Protein AF-A0A971JUP6-F1 (afdb_monomer)

Nearest PDB structures (foldseek):
  5yao-assembly2_B  TM=5.860E-01  e=1.483E-02  Rhodococcus erythropolis
  9c89-assembly1_A  TM=7.047E-01  e=1.052E+00  Ehrlichia chaffeensis str. Arkansas
  7yx7-assembly1_A  TM=7.096E-01  e=1.887E+00  Serratia proteamaculans
  9azz-assembly3_C  TM=6.032E-01  e=9.363E-01  Ehrlichia ruminantium str. Gardel
  9azz-assembly2_B  TM=6.019E-01  e=1.052E+00  Ehrlichia ruminantium str. Gardel

pLDDT: mean 79.32, std 16.69, range [44.28, 98.5]

Radius of gyration: 26.04 Å; Cα contacts (8 Å, |Δi|>4): 193; chains: 1; bounding box: 44×37×82 Å

Structure (mmCIF, N/CA/C/O backbone):
data_AF-A0A971JUP6-F1
#
_entry.id   AF-A0A971JUP6-F1
#
loop_
_atom_site.group_PDB
_atom_site.id
_atom_site.type_symbol
_atom_site.label_atom_id
_atom_site.label_alt_id
_atom_site.label_comp_id
_atom_site.label_asym_id
_atom_site.label_entity_id
_atom_site.label_seq_id
_atom_site.pdbx_PDB_ins_code
_atom_site.Cartn_x
_atom_site.Cartn_y
_atom_site.Cartn_z
_atom_site.occupancy
_atom_site.B_iso_or_equiv
_atom_site.auth_seq_id
_atom_site.auth_comp_id
_atom_site.auth_asym_id
_atom_site.auth_atom_id
_atom_site.pdbx_PDB_model_num
ATOM 1 N N . MET A 1 1 ? 19.428 14.260 22.624 1.00 45.03 1 MET A N 1
ATOM 2 C CA . MET A 1 1 ? 19.286 14.160 24.099 1.00 45.03 1 MET A CA 1
ATOM 3 C C . MET A 1 1 ? 18.508 12.913 24.538 1.00 45.03 1 MET A C 1
ATOM 5 O O . MET A 1 1 ? 18.952 12.268 25.476 1.00 45.03 1 MET A O 1
ATOM 9 N N . ALA A 1 2 ? 17.416 12.521 23.861 1.00 52.34 2 ALA A N 1
ATOM 10 C CA . ALA A 1 2 ? 16.602 11.353 24.243 1.00 52.34 2 ALA A CA 1
ATOM 11 C C . ALA A 1 2 ? 17.338 9.995 24.163 1.00 52.34 2 ALA A C 1
ATOM 13 O O . ALA A 1 2 ? 17.258 9.197 25.091 1.00 52.34 2 ALA A O 1
ATOM 14 N N . ILE A 1 3 ? 18.132 9.765 23.110 1.00 52.38 3 ILE A N 1
ATOM 15 C CA . ILE A 1 3 ? 18.850 8.491 22.897 1.00 52.38 3 ILE A CA 1
ATOM 16 C C . ILE A 1 3 ? 19.913 8.251 23.981 1.00 52.38 3 ILE A C 1
ATOM 18 O O . ILE A 1 3 ? 20.012 7.159 24.529 1.00 52.38 3 ILE A O 1
ATOM 22 N N . ALA A 1 4 ? 20.671 9.286 24.352 1.00 55.44 4 ALA A N 1
ATOM 23 C CA . ALA A 1 4 ? 21.695 9.179 25.392 1.00 55.44 4 ALA A CA 1
ATOM 24 C C . ALA A 1 4 ? 21.091 8.852 26.770 1.00 55.44 4 ALA A C 1
ATOM 26 O O . ALA A 1 4 ? 21.656 8.053 27.513 1.00 55.44 4 ALA A O 1
ATOM 27 N N . ALA A 1 5 ? 19.925 9.423 27.093 1.00 55.72 5 ALA A N 1
ATOM 28 C CA . ALA A 1 5 ? 19.203 9.118 28.326 1.00 55.72 5 ALA A CA 1
ATOM 29 C C . ALA A 1 5 ? 18.658 7.680 28.334 1.00 55.72 5 ALA A C 1
ATOM 31 O O . ALA A 1 5 ? 18.734 7.007 29.362 1.00 55.72 5 ALA A O 1
ATOM 32 N N . LEU A 1 6 ? 18.176 7.189 27.187 1.00 56.88 6 LEU A N 1
ATOM 33 C CA . LEU A 1 6 ? 17.688 5.819 27.030 1.00 56.88 6 LEU A CA 1
ATOM 34 C C . LEU A 1 6 ? 18.817 4.795 27.219 1.00 56.88 6 LEU A C 1
ATOM 36 O O . LEU A 1 6 ? 18.684 3.861 28.005 1.00 56.88 6 LEU A O 1
ATOM 40 N N . VAL A 1 7 ? 19.964 5.013 26.567 1.00 63.66 7 VAL A N 1
ATOM 41 C CA . VAL A 1 7 ? 21.150 4.150 26.698 1.00 63.66 7 VAL A CA 1
ATOM 42 C C . VAL A 1 7 ? 21.655 4.137 28.140 1.00 63.66 7 VAL A C 1
ATOM 44 O O . VAL A 1 7 ? 21.952 3.075 28.688 1.00 63.66 7 VAL A O 1
ATOM 47 N N . LEU A 1 8 ? 21.698 5.300 28.795 1.00 64.88 8 LEU A N 1
ATOM 48 C CA . LEU A 1 8 ? 22.099 5.394 30.195 1.00 64.88 8 LEU A CA 1
ATOM 49 C C . LEU A 1 8 ? 21.122 4.641 31.116 1.00 64.88 8 LEU A C 1
ATOM 51 O O . LEU A 1 8 ? 21.564 3.933 32.018 1.00 64.88 8 LEU A O 1
ATOM 55 N N . ALA A 1 9 ? 19.811 4.733 30.873 1.00 60.34 9 ALA A N 1
ATOM 56 C CA . ALA A 1 9 ? 18.798 4.008 31.642 1.00 60.34 9 ALA A CA 1
ATOM 57 C C . ALA A 1 9 ? 18.918 2.482 31.476 1.00 60.34 9 ALA A C 1
ATOM 59 O O . ALA A 1 9 ? 18.860 1.751 32.467 1.00 60.34 9 ALA A O 1
ATOM 60 N N . VAL A 1 10 ? 19.169 2.006 30.251 1.00 62.25 10 VAL A N 1
ATOM 61 C CA . VAL A 1 10 ? 19.374 0.580 29.946 1.00 62.25 10 VAL A CA 1
ATOM 62 C C . VAL A 1 10 ? 20.650 0.040 30.596 1.00 62.25 10 VAL A C 1
ATOM 64 O O . VAL A 1 10 ? 20.645 -1.083 31.092 1.00 62.25 10 VAL A O 1
ATOM 67 N N . LEU A 1 11 ? 21.728 0.829 30.661 1.00 66.81 11 LEU A N 1
ATOM 68 C CA . LEU A 1 11 ? 22.987 0.418 31.298 1.00 66.81 11 LEU A CA 1
ATOM 69 C C . LEU A 1 11 ? 22.932 0.466 32.832 1.00 66.81 11 LEU A C 1
ATOM 71 O O . LEU A 1 11 ? 23.534 -0.374 33.504 1.00 66.81 11 LEU A O 1
ATOM 75 N N . LEU A 1 12 ? 22.207 1.428 33.409 1.00 65.69 12 LEU A N 1
ATOM 76 C CA . LEU A 1 12 ? 22.106 1.591 34.862 1.00 65.69 12 LEU A CA 1
ATOM 77 C C . LEU A 1 12 ? 21.140 0.590 35.513 1.00 65.69 12 LEU A C 1
ATOM 79 O O . LEU A 1 12 ? 21.356 0.215 36.667 1.00 65.69 12 LEU A O 1
ATOM 83 N N . ALA A 1 13 ? 20.116 0.118 34.797 1.00 63.56 13 ALA A N 1
ATOM 84 C CA . ALA A 1 13 ? 19.152 -0.864 35.301 1.00 63.56 13 ALA A CA 1
ATOM 85 C C . ALA A 1 13 ? 19.782 -2.206 35.760 1.00 63.56 13 ALA A C 1
ATOM 87 O O . ALA A 1 13 ? 19.552 -2.597 36.912 1.00 63.56 13 ALA A O 1
ATOM 88 N N . PRO A 1 14 ? 20.615 -2.905 34.959 1.00 66.38 14 PRO A N 1
ATOM 89 C CA . PRO A 1 14 ? 21.281 -4.134 35.396 1.00 66.38 14 PRO A CA 1
ATOM 90 C C . PRO A 1 14 ? 22.314 -3.862 36.495 1.00 66.38 14 PRO A C 1
ATOM 92 O O . PRO A 1 14 ? 22.480 -4.677 37.403 1.00 66.38 14 PRO A O 1
ATOM 95 N N . LEU A 1 15 ? 22.963 -2.693 36.477 1.00 68.19 15 LEU A N 1
ATOM 96 C CA . LEU A 1 15 ? 23.919 -2.292 37.510 1.00 68.19 15 LEU A CA 1
ATOM 97 C C . LEU A 1 15 ? 23.227 -2.094 38.870 1.00 68.19 15 LEU A C 1
ATOM 99 O O . LEU A 1 15 ? 23.701 -2.595 39.891 1.00 68.19 15 LEU A O 1
ATOM 103 N N . GLY A 1 16 ? 22.067 -1.429 38.881 1.00 67.06 16 GLY A N 1
ATOM 104 C CA . GLY A 1 16 ? 21.220 -1.271 40.065 1.00 67.06 16 GLY A CA 1
ATOM 105 C C . GLY A 1 16 ? 20.708 -2.610 40.599 1.00 67.06 16 GLY A C 1
ATOM 106 O O . GLY A 1 16 ? 20.762 -2.857 41.806 1.00 67.06 16 GLY A O 1
ATOM 107 N N . PHE A 1 17 ? 20.310 -3.518 39.704 1.00 67.25 17 PHE A N 1
ATOM 108 C CA . PHE A 1 17 ? 19.898 -4.872 40.070 1.00 67.25 17 PHE A CA 1
ATOM 109 C C . PHE A 1 17 ? 21.041 -5.663 40.731 1.00 67.25 17 PHE A C 1
ATOM 111 O O . PHE A 1 17 ? 20.860 -6.208 41.823 1.00 67.25 17 PHE A O 1
ATOM 118 N N . LEU A 1 18 ? 22.245 -5.654 40.151 1.00 69.00 18 LEU A N 1
ATOM 119 C CA . LEU A 1 18 ? 23.423 -6.320 40.721 1.00 69.00 18 LEU A CA 1
ATOM 120 C C . LEU A 1 18 ? 23.812 -5.746 42.092 1.00 69.00 18 LEU A C 1
ATOM 122 O O . LEU A 1 18 ? 24.063 -6.505 43.032 1.00 69.00 18 LEU A O 1
ATOM 126 N N . LEU A 1 19 ? 23.806 -4.419 42.246 1.00 70.00 19 LEU A N 1
ATOM 127 C CA . LEU A 1 19 ? 24.075 -3.766 43.531 1.00 70.00 19 LEU A CA 1
ATOM 128 C C . LEU A 1 19 ? 23.025 -4.137 44.593 1.00 70.00 19 LEU A C 1
ATOM 130 O O . LEU A 1 19 ? 23.383 -4.371 45.753 1.00 70.00 19 LEU A O 1
ATOM 134 N N . SER A 1 20 ? 21.751 -4.270 44.206 1.00 65.06 20 SER A N 1
ATOM 135 C CA . SER A 1 20 ? 20.679 -4.710 45.107 1.00 65.06 20 SER A CA 1
ATOM 136 C C . SER A 1 20 ? 20.895 -6.149 45.603 1.00 65.06 20 SER A C 1
ATOM 138 O O . SER A 1 20 ? 20.813 -6.397 46.810 1.00 65.06 20 SER A O 1
ATOM 140 N N . LEU A 1 21 ? 21.302 -7.076 44.727 1.00 67.31 21 LEU A N 1
ATOM 141 C CA . LEU A 1 21 ? 21.612 -8.465 45.087 1.00 67.31 21 LEU A CA 1
ATOM 142 C C . LEU A 1 21 ? 22.827 -8.566 46.016 1.00 67.31 21 LEU A C 1
ATOM 144 O O . LEU A 1 21 ? 22.788 -9.284 47.020 1.00 67.31 21 LEU A O 1
ATOM 148 N N . VAL A 1 22 ? 23.888 -7.805 45.731 1.00 69.31 22 VAL A N 1
ATOM 149 C CA . VAL A 1 22 ? 25.082 -7.734 46.590 1.00 69.31 22 VAL A CA 1
ATOM 150 C C . VAL A 1 22 ? 24.723 -7.183 47.973 1.00 69.31 22 VAL A C 1
ATOM 152 O O . VAL A 1 22 ? 25.195 -7.703 48.990 1.00 69.31 22 VAL A O 1
ATOM 155 N N . SER A 1 23 ? 23.853 -6.170 48.037 1.00 62.06 23 SER A N 1
ATOM 156 C CA . SER A 1 23 ? 23.380 -5.603 49.303 1.00 62.06 23 SER A CA 1
ATOM 157 C C . SER A 1 23 ? 22.576 -6.620 50.127 1.00 62.06 23 SER A C 1
ATOM 159 O O . SER A 1 23 ? 22.860 -6.805 51.313 1.00 62.06 23 SER A O 1
ATOM 161 N N . LEU A 1 24 ? 21.662 -7.368 49.496 1.00 62.03 24 LEU A N 1
ATOM 162 C CA . LEU A 1 24 ? 20.877 -8.433 50.128 1.00 62.03 24 LEU A CA 1
ATOM 163 C C . LEU A 1 24 ? 21.773 -9.574 50.630 1.00 62.03 24 LEU A C 1
ATOM 165 O O . LEU A 1 24 ? 21.598 -10.043 51.756 1.00 62.03 24 LEU A O 1
ATOM 169 N N . GLY A 1 25 ? 22.778 -9.975 49.846 1.00 61.88 25 GLY A N 1
ATOM 170 C CA . GLY A 1 25 ? 23.760 -10.990 50.234 1.00 61.88 25 GLY A CA 1
ATOM 171 C C . GLY A 1 25 ? 24.609 -10.583 51.445 1.00 61.88 25 GLY A C 1
ATOM 172 O O . GLY A 1 25 ? 24.827 -11.394 52.349 1.00 61.88 25 GLY A O 1
ATOM 173 N N . ARG A 1 26 ? 25.040 -9.313 51.522 1.00 60.94 26 ARG A N 1
ATOM 174 C CA . ARG A 1 26 ? 25.768 -8.770 52.689 1.00 60.94 26 ARG A CA 1
ATOM 175 C C . ARG A 1 26 ? 24.888 -8.663 53.932 1.00 60.94 26 ARG A C 1
ATOM 177 O O . ARG A 1 26 ? 25.339 -9.045 55.009 1.00 60.94 26 ARG A O 1
ATOM 184 N N . ILE A 1 27 ? 23.649 -8.189 53.788 1.00 56.12 27 ILE A N 1
ATOM 185 C CA . ILE A 1 27 ? 22.688 -8.049 54.897 1.00 56.12 27 ILE A CA 1
ATOM 186 C C . ILE A 1 27 ? 22.337 -9.419 55.488 1.00 56.12 27 ILE A C 1
ATOM 188 O O . ILE A 1 27 ? 22.232 -9.564 56.703 1.00 56.12 27 ILE A O 1
ATOM 192 N N . ARG A 1 28 ? 22.216 -10.456 54.651 1.00 55.91 28 ARG A N 1
ATOM 193 C CA . ARG A 1 28 ? 21.960 -11.829 55.115 1.00 55.91 28 ARG A CA 1
ATOM 194 C C . ARG A 1 28 ? 23.141 -12.410 55.907 1.00 55.91 28 ARG A C 1
ATOM 196 O O . ARG A 1 28 ? 22.930 -13.249 56.779 1.00 55.91 28 ARG A O 1
ATOM 203 N N . ARG A 1 29 ? 24.368 -11.942 55.633 1.00 56.94 29 ARG A N 1
ATOM 204 C CA . ARG A 1 29 ? 25.603 -12.315 56.348 1.00 56.94 29 ARG A CA 1
ATOM 205 C C . ARG A 1 29 ? 25.782 -11.558 57.668 1.00 56.94 29 ARG A C 1
ATOM 207 O O . ARG A 1 29 ? 26.309 -12.133 58.615 1.00 56.94 29 ARG A O 1
ATOM 214 N N . SER A 1 30 ? 25.331 -10.304 57.766 1.00 53.41 30 SER A N 1
ATOM 215 C CA . SER A 1 30 ? 25.367 -9.532 59.012 1.00 53.41 30 SER A CA 1
ATOM 216 C C . SER A 1 30 ? 24.066 -9.704 59.809 1.00 53.41 30 SER A C 1
ATOM 218 O O . SER A 1 30 ? 23.111 -8.935 59.714 1.00 53.41 30 SER A O 1
ATOM 220 N N . ARG A 1 31 ? 24.019 -10.728 60.669 1.00 51.62 31 ARG A N 1
ATOM 221 C CA . ARG A 1 31 ? 23.007 -10.819 61.737 1.00 51.62 31 ARG A CA 1
ATOM 222 C C . ARG A 1 31 ? 23.181 -9.638 62.705 1.00 51.62 31 ARG A C 1
ATOM 224 O O . ARG A 1 31 ? 23.863 -9.771 63.712 1.00 51.62 31 ARG A O 1
ATOM 231 N N . GLY A 1 32 ? 22.582 -8.480 62.413 1.00 52.84 32 GLY A N 1
ATOM 232 C CA . GLY A 1 32 ? 22.567 -7.381 63.383 1.00 52.84 32 GLY A CA 1
ATOM 233 C C . GLY A 1 32 ? 22.361 -5.958 62.868 1.00 52.84 32 GLY A C 1
ATOM 234 O O . GLY A 1 32 ? 23.146 -5.096 63.232 1.00 52.84 32 GLY A O 1
ATOM 235 N N . ARG A 1 33 ? 21.317 -5.662 62.079 1.00 49.31 33 ARG A N 1
ATOM 236 C CA . ARG A 1 33 ? 20.569 -4.379 62.169 1.00 49.31 33 ARG A CA 1
ATOM 237 C C . ARG A 1 33 ? 19.401 -4.356 61.179 1.00 49.31 33 ARG A C 1
ATOM 239 O O . ARG A 1 33 ? 19.588 -4.207 59.979 1.00 49.31 33 ARG A O 1
ATOM 246 N N . ARG A 1 34 ? 18.173 -4.422 61.700 1.00 52.19 34 ARG A N 1
ATOM 247 C CA . ARG A 1 34 ? 16.891 -4.394 60.959 1.00 52.19 34 ARG A CA 1
ATOM 248 C C . ARG A 1 34 ? 16.568 -3.067 60.231 1.00 52.19 34 ARG A C 1
ATOM 250 O O . ARG A 1 34 ? 15.424 -2.860 59.855 1.00 52.19 34 ARG A O 1
ATOM 257 N N . LYS A 1 35 ? 17.520 -2.143 60.043 1.00 49.31 35 LYS A N 1
ATOM 258 C CA . LYS A 1 35 ? 17.219 -0.766 59.591 1.00 49.31 35 LYS A CA 1
ATOM 259 C C . LYS A 1 35 ? 17.406 -0.501 58.084 1.00 49.31 35 LYS A C 1
ATOM 261 O O . LYS A 1 35 ? 17.111 0.602 57.654 1.00 49.31 35 LYS A O 1
ATOM 266 N N . GLY A 1 36 ? 17.869 -1.478 57.289 1.00 52.03 36 GLY A N 1
ATOM 267 C CA . GLY A 1 36 ? 18.212 -1.281 55.863 1.00 52.03 36 GLY A CA 1
ATOM 268 C C . GLY A 1 36 ? 17.480 -2.170 54.848 1.00 52.03 36 GLY A C 1
ATOM 269 O O . GLY A 1 36 ? 17.650 -1.988 53.648 1.00 52.03 36 GLY A O 1
ATOM 270 N N . THR A 1 37 ? 16.660 -3.123 55.294 1.00 56.16 37 THR A N 1
ATOM 271 C CA . THR A 1 37 ? 15.973 -4.077 54.404 1.00 56.16 37 THR A CA 1
ATOM 272 C C . THR A 1 37 ? 14.849 -3.446 53.585 1.00 56.16 37 THR A C 1
ATOM 274 O O . THR A 1 37 ? 14.634 -3.871 52.458 1.00 56.16 37 THR A O 1
ATOM 277 N N . GLY A 1 38 ? 14.164 -2.421 54.106 1.00 56.34 38 GLY A N 1
ATOM 278 C CA . GLY A 1 38 ? 13.051 -1.769 53.402 1.00 56.34 38 GLY A CA 1
ATOM 279 C C . GLY A 1 38 ? 13.478 -1.064 52.112 1.00 56.34 38 GLY A C 1
ATOM 280 O O . GLY A 1 38 ? 12.837 -1.244 51.085 1.00 56.34 38 GLY A O 1
ATOM 281 N N . LEU A 1 39 ? 14.604 -0.341 52.147 1.00 58.75 39 LEU A N 1
ATOM 282 C CA . LEU A 1 39 ? 15.145 0.384 50.987 1.00 58.75 39 LEU A CA 1
ATOM 283 C C . LEU A 1 39 ? 15.701 -0.548 49.901 1.00 58.75 39 LEU A C 1
ATOM 285 O O . LEU A 1 39 ? 15.586 -0.256 48.715 1.00 58.75 39 LEU A O 1
ATOM 289 N N . ALA A 1 40 ? 16.293 -1.680 50.290 1.00 59.81 40 ALA A N 1
ATOM 290 C CA . ALA A 1 40 ? 16.785 -2.666 49.329 1.00 59.81 40 ALA A CA 1
ATOM 291 C C .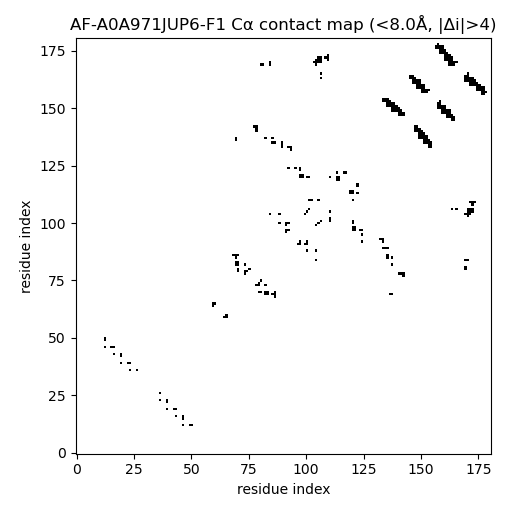 ALA A 1 40 ? 15.631 -3.390 48.615 1.00 59.81 40 ALA A C 1
ATOM 293 O O . ALA A 1 40 ? 15.728 -3.694 47.428 1.00 59.81 40 ALA A O 1
ATOM 294 N N . LEU A 1 41 ? 14.528 -3.641 49.330 1.00 62.72 41 LEU A N 1
ATOM 295 C CA . LEU A 1 41 ? 13.350 -4.304 48.776 1.00 62.72 41 LEU A CA 1
ATOM 296 C C . LEU A 1 41 ? 12.589 -3.386 47.811 1.00 62.72 41 LEU A C 1
ATOM 298 O O . LEU A 1 41 ? 12.191 -3.833 46.741 1.00 62.72 41 LEU A O 1
ATOM 302 N N . THR A 1 42 ? 12.448 -2.096 48.137 1.00 62.62 42 THR A N 1
ATOM 303 C CA . THR A 1 42 ? 11.837 -1.117 47.224 1.00 62.62 42 THR A CA 1
ATOM 304 C C . THR A 1 42 ? 12.678 -0.895 45.971 1.00 62.62 42 THR A C 1
ATOM 306 O O . THR A 1 42 ? 12.121 -0.871 44.878 1.00 62.62 42 THR A O 1
ATOM 309 N N . ALA A 1 43 ? 14.007 -0.806 46.095 1.00 63.72 43 ALA A N 1
ATOM 310 C CA . ALA A 1 43 ? 14.897 -0.697 44.938 1.00 63.72 43 ALA A CA 1
ATOM 311 C C . ALA A 1 43 ? 14.767 -1.907 43.997 1.00 63.72 43 ALA A C 1
ATOM 313 O O . ALA A 1 43 ? 14.672 -1.735 42.786 1.00 63.72 43 ALA A O 1
ATOM 314 N N . LEU A 1 44 ? 14.687 -3.120 44.553 1.00 66.88 44 LEU A N 1
ATOM 315 C CA . LEU A 1 44 ? 14.518 -4.344 43.770 1.00 66.88 44 LEU A CA 1
ATOM 316 C C . LEU A 1 44 ? 13.166 -4.386 43.041 1.00 66.88 44 LEU A C 1
ATOM 318 O O . LEU A 1 44 ? 13.120 -4.726 41.861 1.00 66.88 44 LEU A O 1
ATOM 322 N N . VAL A 1 45 ? 12.079 -3.994 43.710 1.00 71.50 45 VAL A N 1
ATOM 323 C CA . VAL A 1 45 ? 10.745 -3.927 43.091 1.00 71.50 45 VAL A CA 1
ATOM 324 C C . VAL A 1 45 ? 10.718 -2.905 41.952 1.00 71.50 45 VAL A C 1
ATOM 326 O O . VAL A 1 45 ? 10.245 -3.226 40.866 1.00 71.50 45 VAL A O 1
ATOM 329 N N . ILE A 1 46 ? 11.282 -1.710 42.156 1.00 72.38 46 ILE A N 1
ATOM 330 C CA . ILE A 1 46 ? 11.356 -0.676 41.113 1.00 72.38 46 ILE A CA 1
ATOM 331 C C . ILE A 1 46 ? 12.174 -1.175 39.915 1.00 72.38 46 ILE A C 1
ATOM 333 O O . ILE A 1 46 ? 11.736 -1.028 38.777 1.00 72.38 46 ILE A O 1
ATOM 337 N N . SER A 1 47 ? 13.324 -1.819 40.147 1.00 66.31 47 SER A N 1
ATOM 338 C CA . SER A 1 47 ? 14.144 -2.375 39.064 1.00 66.31 47 SER A CA 1
ATOM 339 C C . SER A 1 47 ? 13.412 -3.443 38.252 1.00 66.31 47 SER A C 1
ATOM 341 O O . SER A 1 47 ? 13.544 -3.452 37.032 1.00 66.31 47 SER A O 1
ATOM 343 N N . ILE A 1 48 ? 12.625 -4.313 38.894 1.00 73.62 48 ILE A N 1
ATOM 344 C CA . ILE A 1 48 ? 11.822 -5.327 38.194 1.00 73.62 48 ILE A CA 1
ATOM 345 C C . ILE A 1 48 ? 10.728 -4.662 37.356 1.00 73.62 48 ILE A C 1
ATOM 347 O O . ILE A 1 48 ? 10.585 -4.995 36.184 1.00 73.62 48 ILE A O 1
ATOM 351 N N . VAL A 1 49 ? 9.994 -3.699 37.920 1.00 72.88 49 VAL A N 1
ATOM 352 C CA . VAL A 1 49 ? 8.924 -2.985 37.201 1.00 72.88 49 VAL A CA 1
ATOM 353 C C . VAL A 1 49 ? 9.475 -2.260 35.973 1.00 72.88 49 VAL A C 1
ATOM 355 O O . VAL A 1 49 ? 8.885 -2.349 34.900 1.00 72.88 49 VAL A O 1
ATOM 358 N N . VAL A 1 50 ? 10.630 -1.600 36.095 1.00 74.31 50 VAL A N 1
ATOM 359 C CA . VAL A 1 50 ? 11.283 -0.924 34.964 1.00 74.31 50 VAL A CA 1
ATOM 360 C C . VAL A 1 50 ? 11.760 -1.928 33.912 1.00 74.31 50 VAL A C 1
ATOM 362 O O . VAL A 1 50 ? 11.542 -1.697 32.727 1.00 74.31 50 VAL A O 1
ATOM 365 N N . MET A 1 51 ? 12.358 -3.057 34.311 1.00 71.50 51 MET A N 1
ATOM 366 C CA . MET A 1 51 ? 12.787 -4.096 33.363 1.00 71.50 51 MET A CA 1
ATOM 367 C C . MET A 1 51 ? 11.610 -4.702 32.597 1.00 71.50 51 MET A C 1
ATOM 369 O O . MET A 1 51 ? 11.696 -4.863 31.384 1.00 71.50 51 MET A O 1
ATOM 373 N N . VAL A 1 52 ? 10.511 -5.013 33.289 1.00 74.44 52 VAL A N 1
ATOM 374 C CA . VAL A 1 52 ? 9.302 -5.556 32.658 1.00 74.44 52 VAL A CA 1
ATOM 375 C C . VAL A 1 52 ? 8.665 -4.511 31.748 1.00 74.44 52 VAL A C 1
ATOM 377 O O . VAL A 1 52 ? 8.349 -4.824 30.608 1.00 74.44 52 VAL A O 1
ATOM 380 N N . GLY A 1 53 ? 8.537 -3.262 32.202 1.00 72.56 53 GLY A N 1
ATOM 381 C CA . GLY A 1 53 ? 7.974 -2.178 31.395 1.00 72.56 53 GLY A CA 1
ATOM 382 C C . GLY A 1 53 ? 8.767 -1.924 30.112 1.00 72.56 53 GLY A C 1
ATOM 383 O O . GLY A 1 53 ? 8.173 -1.848 29.038 1.00 72.56 53 GLY A O 1
ATOM 384 N N . LEU A 1 54 ? 10.101 -1.863 30.206 1.00 73.88 54 LEU A N 1
ATOM 385 C CA . LEU A 1 54 ? 10.990 -1.714 29.049 1.00 73.88 54 LEU A CA 1
ATOM 386 C C . LEU A 1 54 ? 10.980 -2.949 28.143 1.00 73.88 54 LEU A C 1
ATOM 388 O O . LEU A 1 54 ? 11.013 -2.809 26.927 1.00 73.88 54 LEU A O 1
ATOM 392 N N . GLY A 1 55 ? 10.900 -4.151 28.717 1.00 69.25 55 GLY A N 1
ATOM 393 C CA . GLY A 1 55 ? 10.784 -5.392 27.955 1.00 69.25 55 GLY A CA 1
ATOM 394 C C . GLY A 1 55 ? 9.487 -5.456 27.150 1.00 69.25 55 GLY A C 1
ATOM 395 O O . GLY A 1 55 ? 9.523 -5.780 25.971 1.00 69.25 55 GLY A O 1
ATOM 396 N N . VAL A 1 56 ? 8.357 -5.080 27.756 1.00 70.81 56 VAL A N 1
ATOM 397 C CA . VAL A 1 56 ? 7.046 -5.036 27.089 1.00 70.81 56 VAL A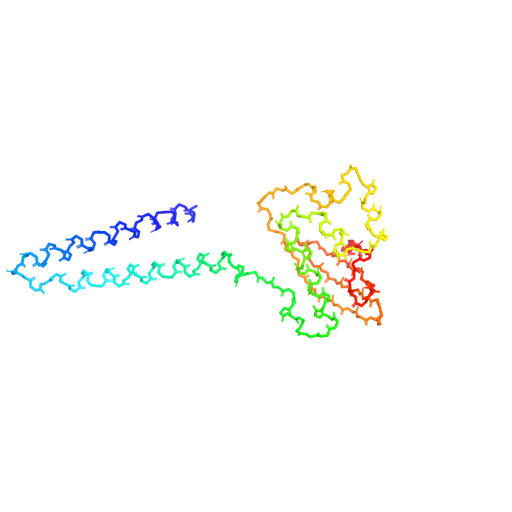 CA 1
ATOM 398 C C . VAL A 1 56 ? 7.007 -3.960 26.009 1.00 70.81 56 VAL A C 1
ATOM 400 O O . VAL A 1 56 ? 6.489 -4.217 24.932 1.00 70.81 56 VAL A O 1
ATOM 403 N N . THR A 1 57 ? 7.580 -2.778 26.251 1.00 65.75 57 THR A N 1
ATOM 404 C CA . THR A 1 57 ? 7.640 -1.729 25.216 1.00 65.75 57 THR A CA 1
ATOM 405 C C . THR A 1 57 ? 8.571 -2.105 24.072 1.00 65.75 57 THR A C 1
ATOM 407 O O . THR A 1 57 ? 8.181 -1.953 22.922 1.00 65.75 57 THR A O 1
ATOM 410 N N . ALA A 1 58 ? 9.762 -2.644 24.347 1.00 67.12 58 ALA A N 1
ATOM 411 C CA . ALA A 1 58 ? 10.665 -3.124 23.301 1.00 67.12 58 ALA A CA 1
ATOM 412 C C . ALA A 1 58 ? 10.043 -4.276 22.494 1.00 67.12 58 ALA A C 1
ATOM 414 O O . ALA A 1 58 ? 10.156 -4.293 21.272 1.00 67.12 58 ALA A O 1
ATOM 415 N N . PHE A 1 59 ? 9.344 -5.197 23.166 1.00 66.25 59 PHE A N 1
ATOM 416 C CA . PHE A 1 59 ? 8.612 -6.279 22.513 1.00 66.25 59 PHE A CA 1
ATOM 417 C C . PHE A 1 59 ? 7.453 -5.744 21.663 1.00 66.25 59 PHE A C 1
ATOM 419 O O . PHE A 1 59 ? 7.371 -6.080 20.489 1.00 66.25 59 PHE A O 1
ATOM 426 N N . GLY A 1 60 ? 6.619 -4.853 22.202 1.00 62.72 60 GLY A N 1
ATOM 427 C CA . GLY A 1 60 ? 5.519 -4.231 21.460 1.00 62.72 60 GLY A CA 1
ATOM 428 C C . GLY A 1 60 ? 6.002 -3.444 20.239 1.00 62.72 60 GLY A C 1
ATOM 429 O O . GLY A 1 60 ? 5.438 -3.589 19.162 1.00 62.72 60 GLY A O 1
ATOM 430 N N . LEU A 1 61 ? 7.104 -2.694 20.364 1.00 59.62 61 LEU A N 1
ATOM 431 C CA . LEU A 1 61 ? 7.747 -2.017 19.231 1.00 59.62 61 LEU A CA 1
ATOM 432 C C . LEU A 1 61 ? 8.275 -3.013 18.188 1.00 59.62 61 LEU A C 1
ATOM 434 O O . LEU A 1 61 ? 8.114 -2.779 16.998 1.00 59.62 61 LEU A O 1
ATOM 438 N N . SER A 1 62 ? 8.855 -4.143 18.612 1.00 56.44 62 SER A N 1
ATOM 439 C CA . SER A 1 62 ? 9.305 -5.205 17.694 1.00 56.44 62 SER A CA 1
ATOM 440 C C . SER A 1 62 ? 8.168 -6.003 17.045 1.00 56.44 62 SER A C 1
ATOM 442 O O . SER A 1 62 ? 8.420 -6.815 16.163 1.00 56.44 62 SER A O 1
ATOM 444 N N . GLN A 1 63 ? 6.935 -5.827 17.516 1.00 57.16 63 GLN A N 1
ATOM 445 C CA . GLN A 1 63 ? 5.736 -6.502 17.017 1.00 57.16 63 GLN A CA 1
ATOM 446 C C . GLN A 1 63 ? 4.755 -5.515 16.368 1.00 57.16 63 GLN A C 1
ATOM 448 O O . GLN A 1 63 ? 3.609 -5.882 16.139 1.00 57.16 63 GLN A O 1
ATOM 453 N N . GLY A 1 64 ? 5.165 -4.263 16.130 1.00 56.03 64 GLY A N 1
ATOM 454 C CA . GLY A 1 64 ? 4.328 -3.274 15.446 1.00 56.03 64 GLY A CA 1
ATOM 455 C C . GLY A 1 64 ? 3.122 -2.775 16.250 1.00 56.03 64 GLY A C 1
ATOM 456 O O . GLY A 1 64 ? 2.261 -2.129 15.681 1.00 56.03 64 GLY A O 1
ATOM 457 N N . TRP A 1 65 ? 3.048 -2.983 17.573 1.00 51.06 65 TRP A N 1
ATOM 458 C CA . TRP A 1 65 ? 1.872 -2.622 18.403 1.00 51.06 65 TRP A CA 1
ATOM 459 C C . TRP A 1 65 ? 1.500 -1.129 18.410 1.00 51.06 65 TRP A C 1
ATOM 461 O O . TRP A 1 65 ? 0.487 -0.747 18.991 1.00 51.06 65 TRP A O 1
ATOM 471 N N . PHE A 1 66 ? 2.349 -0.279 17.840 1.00 53.38 66 PHE A N 1
ATOM 472 C CA . PHE A 1 66 ? 2.129 1.159 17.716 1.00 53.38 66 PHE A CA 1
ATOM 473 C C . PHE A 1 66 ? 2.037 1.616 16.251 1.00 53.38 66 PHE A C 1
ATOM 475 O O . PHE A 1 66 ? 2.058 2.820 16.011 1.00 53.38 66 PHE A O 1
ATOM 482 N N . GLN A 1 67 ? 1.983 0.686 15.292 1.00 63.06 67 GLN A N 1
ATOM 483 C CA . GLN A 1 67 ? 1.676 0.982 13.896 1.00 63.06 67 GLN A CA 1
ATOM 484 C C . GLN A 1 67 ? 0.158 1.029 13.733 1.00 63.06 67 GLN A C 1
ATOM 486 O O . GLN A 1 67 ? -0.562 0.198 14.284 1.00 63.06 67 GLN A O 1
ATOM 491 N N . HIS A 1 68 ? -0.316 2.062 13.048 1.00 72.81 68 HIS A N 1
ATOM 492 C CA . HIS A 1 68 ? -1.705 2.173 12.639 1.00 72.81 68 HIS A CA 1
ATOM 493 C C . HIS A 1 68 ? -1.887 1.322 11.381 1.00 72.81 68 HIS A C 1
ATOM 495 O O . HIS A 1 68 ? -1.061 1.404 10.476 1.00 72.81 68 HIS A O 1
ATOM 501 N N . HIS A 1 69 ? -2.920 0.483 11.356 1.00 84.62 69 HIS A N 1
ATOM 502 C CA . HIS A 1 69 ? -3.275 -0.314 10.189 1.00 84.62 69 HIS A CA 1
ATOM 503 C C . HIS A 1 69 ? -4.594 0.191 9.625 1.00 84.62 69 HIS A C 1
ATOM 505 O O . HIS A 1 69 ? -5.556 0.386 10.371 1.00 84.62 69 HIS A O 1
ATOM 511 N N . ASN A 1 70 ? -4.665 0.340 8.306 1.00 89.25 70 ASN A N 1
ATOM 512 C CA . ASN A 1 70 ? -5.874 0.792 7.633 1.00 89.25 70 ASN A CA 1
ATOM 513 C C . ASN A 1 70 ? -7.046 -0.161 7.906 1.00 89.25 70 ASN A C 1
ATOM 515 O O . ASN A 1 70 ? -8.189 0.276 8.031 1.00 89.25 70 ASN A O 1
ATOM 519 N N . VAL A 1 71 ? -6.789 -1.465 8.059 1.00 92.56 71 VAL A N 1
ATOM 520 C CA . VAL A 1 71 ? -7.843 -2.452 8.358 1.00 92.56 71 VAL A CA 1
ATOM 521 C C . VAL A 1 71 ? -8.615 -2.198 9.654 1.00 92.56 71 VAL A C 1
ATOM 523 O O . VAL A 1 71 ? -9.746 -2.679 9.773 1.00 92.56 71 VAL A O 1
ATOM 526 N N . ASP A 1 72 ? -8.048 -1.458 10.610 1.00 90.94 72 ASP A N 1
ATOM 527 C CA . ASP A 1 72 ? -8.714 -1.154 11.880 1.00 90.94 72 ASP A CA 1
ATOM 528 C C . ASP A 1 72 ? -9.878 -0.164 11.693 1.00 90.94 72 ASP A C 1
ATOM 530 O O . ASP A 1 72 ? -10.892 -0.260 12.391 1.00 90.94 72 ASP A O 1
ATOM 534 N N . ASP A 1 73 ? -9.772 0.733 10.708 1.00 92.81 73 ASP A N 1
ATOM 535 C CA . ASP A 1 73 ? -10.805 1.722 10.377 1.00 92.81 73 ASP A CA 1
ATOM 536 C C . ASP A 1 73 ? -11.869 1.169 9.417 1.00 92.81 73 ASP A C 1
ATOM 538 O O . ASP A 1 73 ? -13.007 1.649 9.380 1.00 92.81 73 ASP A O 1
ATOM 542 N N . TRP A 1 74 ? -11.531 0.101 8.691 1.00 92.81 74 TRP A N 1
ATOM 543 C CA . TRP A 1 74 ? -12.394 -0.563 7.715 1.00 92.81 74 TRP A CA 1
ATOM 544 C C . TRP A 1 74 ? -12.599 -2.033 8.110 1.00 92.81 74 TRP A C 1
ATOM 546 O O . TRP A 1 74 ? -11.974 -2.917 7.536 1.00 92.81 74 TRP A O 1
ATOM 556 N N . PRO A 1 75 ? -13.469 -2.347 9.089 1.00 91.69 75 PRO A N 1
ATOM 557 C CA . PRO A 1 75 ? -13.455 -3.646 9.776 1.00 91.69 75 PRO A CA 1
ATOM 558 C C . PRO A 1 75 ? -14.121 -4.810 9.021 1.00 91.69 75 PRO A C 1
ATOM 560 O O . PRO A 1 75 ? -14.094 -5.945 9.500 1.00 91.69 75 PRO A O 1
ATOM 563 N N . SER A 1 76 ? -14.793 -4.568 7.892 1.00 92.06 76 SER A N 1
ATOM 564 C CA . SER A 1 76 ? -15.495 -5.620 7.141 1.00 92.06 76 SER A CA 1
ATOM 565 C C . SER A 1 76 ? -15.721 -5.258 5.674 1.00 92.06 76 SER A C 1
ATOM 567 O O . SER A 1 76 ? -15.660 -4.085 5.322 1.00 92.06 76 SER A O 1
ATOM 569 N N . GLY A 1 77 ? -16.080 -6.250 4.856 1.00 95.44 77 GLY A N 1
ATOM 570 C CA . GLY A 1 77 ? -16.504 -6.032 3.470 1.00 95.44 77 GLY A CA 1
ATOM 571 C C . GLY A 1 77 ? -15.342 -5.888 2.492 1.00 95.44 77 GLY A C 1
ATOM 572 O O . GLY A 1 77 ? -14.219 -6.308 2.775 1.00 95.44 77 GLY A O 1
ATOM 573 N N . ASP A 1 78 ? -15.631 -5.314 1.329 1.00 97.12 78 ASP A N 1
ATOM 574 C CA . ASP A 1 78 ? -14.620 -5.069 0.301 1.00 97.12 78 ASP A CA 1
ATOM 575 C C . ASP A 1 78 ? -13.665 -3.951 0.708 1.00 97.12 78 ASP A C 1
ATOM 577 O O . ASP A 1 78 ? -12.476 -4.029 0.422 1.00 97.12 78 ASP A O 1
ATOM 581 N N . GLU A 1 79 ? -14.154 -2.965 1.455 1.00 96.81 79 GLU A N 1
ATOM 582 C CA . GLU A 1 79 ? -13.352 -1.900 2.045 1.00 96.81 79 GLU A CA 1
ATOM 583 C C . GLU A 1 79 ? -12.253 -2.469 2.952 1.00 96.81 79 GLU A C 1
ATOM 585 O O . GLU A 1 79 ? -11.108 -2.030 2.875 1.00 96.81 79 GLU A O 1
ATOM 590 N N . HIS A 1 80 ? -12.569 -3.500 3.745 1.00 96.38 80 HIS A N 1
ATOM 591 C CA . HIS A 1 80 ? -11.582 -4.215 4.560 1.00 96.38 80 HIS A CA 1
ATOM 592 C C . HIS A 1 80 ? -10.545 -4.945 3.710 1.00 96.38 80 HIS A C 1
ATOM 594 O O . HIS A 1 80 ? -9.353 -4.884 3.995 1.00 96.38 80 HIS A O 1
ATOM 600 N N . ALA A 1 81 ? -10.983 -5.637 2.657 1.00 96.75 81 ALA A N 1
ATOM 601 C CA . ALA A 1 81 ? -10.071 -6.343 1.763 1.00 96.75 81 ALA A CA 1
ATOM 602 C C . ALA A 1 81 ? -9.144 -5.369 1.012 1.00 96.75 81 ALA A C 1
ATOM 604 O O . ALA A 1 81 ? -7.969 -5.662 0.819 1.00 96.75 81 ALA A O 1
ATOM 605 N N . ILE A 1 82 ? -9.640 -4.189 0.636 1.00 97.44 82 ILE A N 1
ATOM 606 C CA . ILE A 1 82 ? -8.832 -3.123 0.033 1.00 97.44 82 ILE A CA 1
ATOM 607 C C . ILE A 1 82 ? -7.853 -2.548 1.059 1.00 97.44 82 ILE A C 1
ATOM 609 O O . ILE A 1 82 ? -6.677 -2.393 0.742 1.00 97.44 82 ILE A O 1
ATOM 613 N N . ALA A 1 83 ? -8.294 -2.297 2.295 1.00 97.06 83 ALA A N 1
ATOM 614 C CA . ALA A 1 83 ? -7.409 -1.860 3.373 1.00 97.06 83 ALA A CA 1
ATOM 615 C C . ALA A 1 83 ? -6.259 -2.859 3.605 1.00 97.06 83 ALA A C 1
ATOM 617 O O . ALA A 1 83 ? -5.114 -2.440 3.737 1.00 97.06 83 ALA A O 1
ATOM 618 N N . GLN A 1 84 ? -6.528 -4.171 3.538 1.00 96.31 84 GLN A N 1
ATOM 619 C CA . GLN A 1 84 ? -5.490 -5.210 3.605 1.00 96.31 84 GLN A CA 1
ATOM 620 C C . GLN A 1 84 ? -4.477 -5.114 2.457 1.00 96.31 84 GLN A C 1
ATOM 622 O O . GLN A 1 84 ? -3.288 -5.324 2.681 1.00 96.31 84 GLN A O 1
ATOM 627 N N . VAL A 1 85 ? -4.922 -4.799 1.235 1.00 97.44 85 VAL A N 1
ATOM 628 C CA . VAL A 1 85 ? -4.019 -4.601 0.086 1.00 97.44 85 VAL A CA 1
ATOM 629 C C . VAL A 1 85 ? -3.102 -3.400 0.318 1.00 97.44 85 VAL A C 1
ATOM 631 O O . VAL A 1 85 ? -1.906 -3.494 0.047 1.00 97.44 85 VAL A O 1
ATOM 634 N N . ILE A 1 86 ? -3.636 -2.293 0.844 1.00 96.69 86 ILE A N 1
ATOM 635 C CA . ILE A 1 86 ? -2.846 -1.091 1.149 1.00 96.69 86 ILE A CA 1
ATOM 636 C C . ILE A 1 86 ? -1.864 -1.348 2.301 1.00 96.69 86 ILE A C 1
ATOM 638 O O . ILE A 1 86 ? -0.683 -1.035 2.165 1.00 96.69 86 ILE A O 1
ATOM 642 N N . ASP A 1 87 ? -2.302 -1.994 3.384 1.00 94.62 87 ASP A N 1
ATOM 643 C CA . ASP A 1 87 ? -1.427 -2.366 4.505 1.00 94.62 87 ASP A CA 1
ATOM 644 C C . ASP A 1 87 ? -0.311 -3.325 4.056 1.00 94.62 87 ASP A C 1
ATOM 646 O O . ASP A 1 87 ? 0.844 -3.181 4.461 1.00 94.62 87 ASP A O 1
ATOM 650 N N . ARG A 1 88 ? -0.624 -4.279 3.168 1.00 94.75 88 ARG A N 1
ATOM 651 C CA . ARG A 1 88 ? 0.366 -5.202 2.595 1.00 94.75 88 ARG A CA 1
ATOM 652 C C . ARG A 1 88 ? 1.353 -4.490 1.675 1.00 94.75 88 ARG A C 1
ATOM 654 O O . ARG A 1 88 ? 2.541 -4.804 1.712 1.00 94.75 88 ARG A O 1
ATOM 661 N N . TYR A 1 89 ? 0.890 -3.537 0.865 1.00 93.44 89 TYR A N 1
ATOM 662 C CA . TYR A 1 89 ? 1.769 -2.697 0.047 1.00 93.44 89 TYR A CA 1
ATOM 663 C C . TYR A 1 89 ? 2.771 -1.958 0.932 1.00 93.44 89 TYR A C 1
ATOM 665 O O . TYR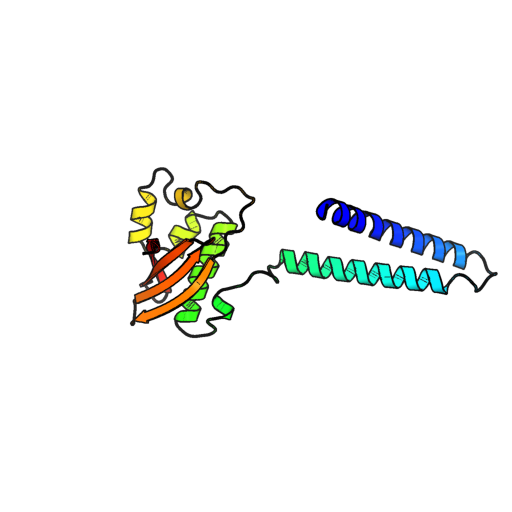 A 1 89 ? 3.977 -2.003 0.692 1.00 93.44 89 TYR A O 1
ATOM 673 N N . GLU A 1 90 ? 2.275 -1.340 1.999 1.00 91.06 90 GLU A N 1
ATOM 674 C CA . GLU A 1 90 ? 3.089 -0.601 2.949 1.00 91.06 90 GLU A CA 1
ATOM 675 C C . GLU A 1 90 ? 4.099 -1.504 3.683 1.00 91.06 90 GLU A C 1
ATOM 677 O O . GLU A 1 90 ? 5.269 -1.144 3.825 1.00 91.06 90 GLU A O 1
ATOM 682 N N . GLU A 1 91 ? 3.683 -2.699 4.114 1.00 89.44 91 GLU A N 1
ATOM 683 C CA . GLU A 1 91 ? 4.555 -3.718 4.709 1.00 89.44 91 GLU A CA 1
ATOM 684 C C . GLU A 1 91 ? 5.691 -4.123 3.760 1.00 89.44 91 GLU A C 1
ATOM 686 O O . GLU A 1 91 ? 6.862 -3.974 4.114 1.00 89.44 91 GLU A O 1
ATOM 691 N N . LEU A 1 92 ? 5.369 -4.556 2.537 1.00 89.88 92 LEU A N 1
ATOM 692 C CA . LEU A 1 92 ? 6.364 -4.976 1.543 1.00 89.88 92 LEU A CA 1
ATOM 693 C C . LEU A 1 92 ? 7.323 -3.839 1.179 1.00 89.88 92 LEU A C 1
ATOM 695 O O . LEU A 1 92 ? 8.526 -4.040 0.989 1.00 89.88 92 LEU A O 1
ATOM 699 N N . TYR A 1 93 ? 6.814 -2.610 1.147 1.00 87.50 93 TYR A N 1
ATOM 700 C CA . TYR A 1 93 ? 7.631 -1.425 0.955 1.00 87.50 93 TYR A CA 1
ATOM 701 C C . TYR A 1 93 ? 8.600 -1.228 2.139 1.00 87.50 93 TYR A C 1
ATOM 703 O O . TYR A 1 93 ? 9.784 -0.947 1.937 1.00 87.50 93 TYR A O 1
ATOM 711 N N . ARG A 1 94 ? 8.182 -1.439 3.390 1.00 84.25 94 ARG A N 1
ATOM 712 C CA . ARG A 1 94 ? 9.106 -1.400 4.543 1.00 84.25 94 ARG A CA 1
ATOM 713 C C . ARG A 1 94 ? 10.141 -2.527 4.508 1.00 84.25 94 ARG A C 1
ATOM 715 O O . ARG A 1 94 ? 11.291 -2.292 4.878 1.00 84.25 94 ARG A O 1
ATOM 722 N N . GLU A 1 95 ? 9.753 -3.714 4.056 1.00 86.75 95 GLU A N 1
ATOM 723 C CA . GLU A 1 95 ? 10.644 -4.872 3.900 1.00 86.75 95 GLU A CA 1
ATOM 724 C C . GLU A 1 95 ? 11.635 -4.704 2.739 1.00 86.75 95 GLU A C 1
ATOM 726 O O . GLU A 1 95 ? 12.713 -5.301 2.745 1.00 86.75 95 GLU A O 1
ATOM 731 N N . GLY A 1 96 ? 11.309 -3.835 1.781 1.00 87.12 96 GLY A N 1
ATOM 732 C CA . GLY A 1 96 ? 12.113 -3.603 0.589 1.00 87.12 96 GLY A CA 1
ATOM 733 C C . GLY A 1 96 ? 11.915 -4.671 -0.488 1.00 87.12 96 GLY A C 1
ATOM 734 O O . GLY A 1 96 ? 12.808 -4.867 -1.310 1.00 87.12 96 GLY A O 1
ATOM 735 N N . ASP A 1 97 ? 10.770 -5.354 -0.486 1.00 91.19 97 ASP A N 1
ATOM 736 C CA . ASP A 1 97 ? 10.457 -6.440 -1.416 1.00 91.19 97 ASP A CA 1
ATOM 737 C C . ASP A 1 97 ? 9.593 -5.930 -2.582 1.00 91.19 97 ASP A C 1
ATOM 739 O O . ASP A 1 97 ? 8.372 -6.083 -2.630 1.00 91.19 97 ASP A O 1
ATOM 743 N N . ALA A 1 98 ? 10.251 -5.246 -3.520 1.00 91.19 98 ALA A N 1
ATOM 744 C CA . ALA A 1 98 ? 9.597 -4.654 -4.687 1.00 91.19 98 ALA A CA 1
ATOM 745 C C . ALA A 1 98 ? 9.003 -5.709 -5.636 1.00 91.19 98 ALA A C 1
ATOM 747 O O . ALA A 1 98 ? 7.977 -5.471 -6.275 1.00 91.19 98 ALA A O 1
ATOM 748 N N . ASP A 1 99 ? 9.643 -6.875 -5.715 1.00 93.44 99 ASP A N 1
ATOM 749 C CA . ASP A 1 99 ? 9.201 -7.974 -6.568 1.00 93.44 99 ASP A CA 1
ATOM 750 C C . ASP A 1 99 ? 7.876 -8.545 -6.052 1.00 93.44 99 ASP A C 1
ATOM 752 O O . ASP A 1 99 ? 6.948 -8.758 -6.839 1.00 93.44 99 ASP A O 1
ATOM 756 N N . ALA A 1 100 ? 7.743 -8.718 -4.730 1.00 94.44 100 ALA A N 1
ATOM 757 C CA . ALA A 1 100 ? 6.484 -9.114 -4.111 1.00 94.44 100 ALA A CA 1
ATOM 758 C C . ALA A 1 100 ? 5.378 -8.073 -4.336 1.00 94.44 100 ALA A C 1
ATOM 760 O O . ALA A 1 100 ? 4.255 -8.460 -4.650 1.00 94.44 100 ALA A O 1
ATOM 761 N N . ILE A 1 101 ? 5.674 -6.766 -4.272 1.00 93.62 101 ILE A N 1
ATOM 762 C CA . ILE A 1 101 ? 4.680 -5.714 -4.571 1.00 93.62 101 ILE A CA 1
ATOM 763 C C . ILE A 1 101 ? 4.096 -5.914 -5.975 1.00 93.62 101 ILE A C 1
ATOM 765 O O . ILE A 1 101 ? 2.879 -6.001 -6.150 1.00 93.62 101 ILE A O 1
ATOM 769 N N . CYS A 1 102 ? 4.963 -6.037 -6.977 1.00 94.19 102 CYS A N 1
ATOM 770 C CA . CYS A 1 102 ? 4.540 -6.226 -8.358 1.00 94.19 102 CYS A CA 1
ATOM 771 C C . CYS A 1 102 ? 3.808 -7.554 -8.600 1.00 94.19 102 CYS A C 1
ATOM 773 O O . CYS A 1 102 ? 2.862 -7.599 -9.384 1.00 94.19 102 CYS A O 1
ATOM 775 N N . ALA A 1 103 ? 4.247 -8.649 -7.976 1.00 95.12 103 ALA A N 1
ATOM 776 C CA . ALA A 1 103 ? 3.679 -9.975 -8.213 1.00 95.12 103 ALA A CA 1
ATOM 777 C C . ALA A 1 103 ? 2.366 -10.217 -7.447 1.00 95.12 103 ALA A C 1
ATOM 779 O O . ALA A 1 103 ? 1.430 -10.827 -7.979 1.00 95.12 103 ALA A O 1
ATOM 780 N N . GLU A 1 104 ? 2.296 -9.764 -6.196 1.00 95.31 104 GLU A N 1
ATOM 781 C CA . GLU A 1 104 ? 1.172 -10.017 -5.292 1.00 95.31 104 GLU A CA 1
ATOM 782 C C . GLU A 1 104 ? 0.077 -8.963 -5.438 1.00 95.31 104 GLU A C 1
ATOM 784 O O . GLU A 1 104 ? -1.102 -9.307 -5.407 1.00 95.31 104 GLU A O 1
ATOM 789 N N . LEU A 1 105 ? 0.441 -7.688 -5.607 1.00 97.31 105 LEU A N 1
ATOM 790 C CA . LEU A 1 105 ? -0.513 -6.590 -5.434 1.00 97.31 105 LEU A CA 1
ATOM 791 C C . LEU A 1 105 ? -0.929 -5.941 -6.743 1.00 97.31 105 LEU A C 1
ATOM 793 O O . LEU A 1 105 ? -2.043 -5.430 -6.835 1.00 97.31 105 LEU A O 1
ATOM 797 N N . PHE A 1 106 ? -0.073 -5.947 -7.761 1.00 97.25 106 PHE A N 1
ATOM 798 C CA . PHE A 1 106 ? -0.388 -5.289 -9.022 1.00 97.25 106 PHE A CA 1
ATOM 799 C C . PHE A 1 106 ? -1.175 -6.201 -9.959 1.00 97.25 106 PHE A C 1
ATOM 801 O O . PHE A 1 106 ? -1.095 -7.432 -9.927 1.00 97.25 106 PHE A O 1
ATOM 808 N N . THR A 1 107 ? -1.968 -5.565 -10.814 1.00 97.81 107 THR A N 1
ATOM 809 C CA . THR A 1 107 ? -2.463 -6.206 -12.031 1.00 97.81 107 THR A CA 1
ATOM 810 C C . THR A 1 107 ? -1.308 -6.479 -12.991 1.00 97.81 107 THR A C 1
ATOM 812 O O . THR A 1 107 ? -0.304 -5.767 -12.979 1.00 97.81 107 THR A O 1
ATOM 815 N N . GLU A 1 108 ? -1.485 -7.454 -13.884 1.00 96.19 108 GLU A N 1
ATOM 816 C CA . GLU A 1 108 ? -0.519 -7.745 -14.953 1.00 96.19 108 GLU A CA 1
ATOM 817 C C . GLU A 1 108 ? -0.168 -6.488 -15.758 1.00 96.19 108 GLU A C 1
ATOM 819 O O . GLU A 1 108 ? 0.997 -6.197 -15.992 1.00 96.19 108 GLU A O 1
ATOM 824 N N . GLN A 1 109 ? -1.183 -5.696 -16.114 1.00 94.81 109 GLN A N 1
ATOM 825 C CA . GLN A 1 109 ? -1.002 -4.479 -16.896 1.00 94.81 109 GLN A CA 1
ATOM 826 C C . GLN A 1 109 ? -0.158 -3.432 -16.160 1.00 94.81 109 GLN A C 1
ATOM 828 O O . GLN A 1 109 ? 0.722 -2.824 -16.764 1.00 94.81 109 GLN A O 1
ATOM 833 N N . LEU A 1 110 ? -0.415 -3.207 -14.867 1.00 94.75 110 LEU A N 1
ATOM 834 C CA . LEU A 1 110 ? 0.393 -2.270 -14.087 1.00 94.75 110 LEU A CA 1
ATOM 835 C C . LEU A 1 110 ? 1.824 -2.786 -13.919 1.00 94.75 110 LEU A C 1
ATOM 837 O O . LEU A 1 110 ? 2.766 -2.006 -14.049 1.00 94.75 110 LEU A O 1
ATOM 841 N N . ARG A 1 111 ? 1.993 -4.093 -13.684 1.00 94.38 111 ARG A N 1
ATOM 842 C CA . ARG A 1 111 ? 3.313 -4.722 -13.612 1.00 94.38 111 ARG A CA 1
ATOM 843 C C . ARG A 1 111 ? 4.098 -4.505 -14.901 1.00 94.38 111 ARG A C 1
ATOM 845 O O . ARG A 1 111 ? 5.226 -4.043 -14.824 1.00 94.38 111 ARG A O 1
ATOM 852 N N . GLU A 1 112 ? 3.504 -4.765 -16.065 1.00 93.94 112 GLU A N 1
ATOM 853 C CA . GLU A 1 112 ? 4.157 -4.547 -17.363 1.00 93.94 112 GLU A CA 1
ATOM 854 C C . GLU A 1 112 ? 4.613 -3.093 -17.547 1.00 93.94 112 GLU A C 1
ATOM 856 O O . GLU A 1 112 ? 5.699 -2.857 -18.068 1.00 93.94 112 GLU A O 1
ATOM 861 N N . ILE A 1 113 ? 3.812 -2.115 -17.102 1.00 90.88 113 ILE A N 1
ATOM 862 C CA . ILE A 1 113 ? 4.190 -0.695 -17.151 1.00 90.88 113 ILE A CA 1
ATOM 863 C C . ILE A 1 113 ? 5.415 -0.447 -16.268 1.00 90.88 113 ILE A C 1
ATOM 865 O O . ILE A 1 113 ? 6.401 0.116 -16.741 1.00 90.88 113 ILE A O 1
ATOM 869 N N . VAL A 1 114 ? 5.375 -0.884 -15.010 1.00 90.19 114 VAL A N 1
ATOM 870 C CA . VAL A 1 114 ? 6.471 -0.676 -14.050 1.00 90.19 114 VAL A CA 1
ATOM 871 C C . VAL A 1 114 ? 7.742 -1.410 -14.483 1.00 90.19 114 VAL A C 1
ATOM 873 O O . VAL A 1 114 ? 8.834 -0.870 -14.359 1.00 90.19 114 VAL A O 1
ATOM 876 N N . GLU A 1 115 ? 7.625 -2.603 -15.067 1.00 90.25 115 GLU A N 1
ATOM 877 C CA . GLU A 1 115 ? 8.754 -3.370 -15.608 1.00 90.25 115 GLU A CA 1
ATOM 878 C C . GLU A 1 115 ? 9.458 -2.679 -16.787 1.00 90.25 115 GLU A C 1
ATOM 880 O O . GLU A 1 115 ? 10.588 -3.043 -17.116 1.00 90.25 115 GLU A O 1
ATOM 885 N N . THR A 1 116 ? 8.837 -1.674 -17.415 1.00 91.50 116 THR A N 1
ATOM 886 C CA . THR A 1 116 ? 9.499 -0.879 -18.463 1.00 91.50 116 THR A CA 1
ATOM 887 C C . THR A 1 116 ? 10.448 0.192 -17.925 1.00 91.50 116 THR A C 1
ATOM 889 O O . THR A 1 116 ? 11.254 0.723 -18.696 1.00 91.50 116 THR A O 1
ATOM 892 N N . GLU A 1 117 ? 10.393 0.491 -16.625 1.00 89.44 117 GLU A N 1
ATOM 893 C CA . GLU A 1 117 ? 11.327 1.407 -15.971 1.00 89.44 117 GLU A CA 1
ATOM 894 C C . GLU A 1 117 ? 12.746 0.806 -15.899 1.00 89.44 117 GLU A C 1
ATOM 896 O O . GLU A 1 117 ? 12.902 -0.418 -15.901 1.00 89.44 117 GLU A O 1
ATOM 901 N N . PRO A 1 118 ? 13.812 1.629 -15.811 1.00 86.44 118 PRO A N 1
ATOM 902 C CA . PRO A 1 118 ? 15.201 1.155 -15.840 1.00 86.44 118 PRO A CA 1
ATOM 903 C C . PRO A 1 118 ? 15.548 0.063 -14.813 1.00 86.44 118 PRO A C 1
ATOM 905 O O . PRO A 1 118 ? 16.367 -0.803 -15.122 1.00 86.44 118 PRO A O 1
ATOM 908 N N . ASP A 1 119 ? 14.899 0.083 -13.644 1.00 86.81 119 ASP A N 1
ATOM 909 C CA . ASP A 1 119 ? 15.055 -0.905 -12.564 1.00 86.81 119 ASP A CA 1
ATOM 910 C C . ASP A 1 119 ? 13.805 -1.787 -12.368 1.00 86.81 119 ASP A C 1
ATOM 912 O O . ASP A 1 119 ? 13.682 -2.501 -11.368 1.00 86.81 119 ASP A O 1
ATOM 916 N N . GLY A 1 120 ? 12.858 -1.742 -13.310 1.00 90.62 120 GLY A N 1
ATOM 917 C CA . GLY A 1 120 ? 11.587 -2.455 -13.239 1.00 90.62 120 GLY A CA 1
ATOM 918 C C . GLY A 1 120 ? 10.863 -2.203 -11.915 1.00 90.62 120 GLY A C 1
ATOM 919 O O . GLY A 1 120 ? 10.760 -1.068 -11.455 1.00 90.62 120 GLY A O 1
ATOM 920 N N . CYS A 1 121 ? 10.437 -3.270 -11.240 1.00 89.06 121 CYS A N 1
ATOM 921 C CA . CYS A 1 121 ? 9.816 -3.183 -9.914 1.00 89.06 121 CYS A CA 1
ATOM 922 C C . CYS A 1 121 ? 10.730 -2.583 -8.841 1.00 89.06 121 CYS A C 1
ATOM 924 O O . CYS A 1 121 ? 10.240 -1.916 -7.932 1.00 89.06 121 CYS A O 1
ATOM 926 N N . GLY A 1 122 ? 12.054 -2.723 -8.969 1.00 87.56 122 GLY A N 1
ATOM 927 C CA . GLY A 1 122 ? 13.015 -2.094 -8.062 1.00 87.56 122 GLY A CA 1
ATOM 928 C C . GLY A 1 122 ? 12.930 -0.564 -8.054 1.00 87.56 122 GLY A C 1
ATOM 929 O O . GLY A 1 122 ? 13.210 0.048 -7.021 1.00 87.56 122 GLY A O 1
ATOM 930 N N . SER A 1 123 ? 12.461 0.046 -9.152 1.00 86.06 123 SER A N 1
ATOM 931 C CA . SER A 1 123 ? 12.274 1.501 -9.256 1.00 86.06 123 SER A CA 1
ATOM 932 C C . SER A 1 123 ? 11.262 2.048 -8.241 1.00 86.06 123 SER A C 1
ATOM 934 O O . SER A 1 123 ? 11.410 3.171 -7.764 1.00 86.06 123 SER A O 1
ATOM 936 N N . LEU A 1 124 ? 10.295 1.227 -7.802 1.00 82.62 124 LEU A N 1
ATOM 937 C CA . LEU A 1 124 ? 9.330 1.580 -6.750 1.00 82.62 124 LEU A CA 1
ATOM 938 C C . LEU A 1 124 ? 10.009 1.909 -5.416 1.00 82.62 124 L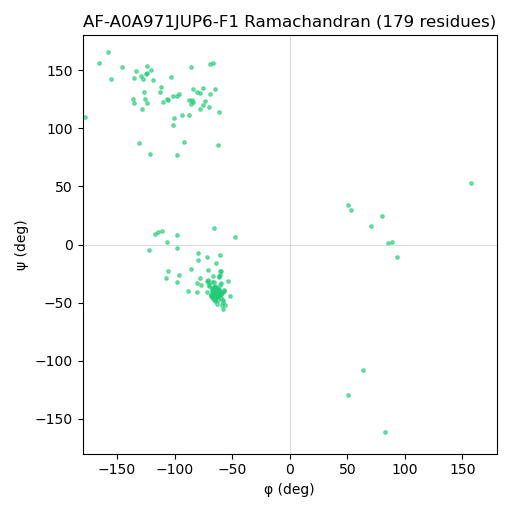EU A C 1
ATOM 940 O O . LEU A 1 124 ? 9.427 2.566 -4.548 1.00 82.62 124 LEU A O 1
ATOM 944 N N . LEU A 1 125 ? 11.231 1.406 -5.223 1.00 83.31 125 LEU A N 1
ATOM 945 C CA . LEU A 1 125 ? 12.014 1.633 -4.018 1.00 83.31 125 LEU A CA 1
ATOM 946 C C . LEU A 1 125 ? 13.178 2.604 -4.219 1.00 83.31 125 LEU A C 1
ATOM 948 O O . LEU A 1 125 ? 13.928 2.874 -3.272 1.00 83.31 125 LEU A O 1
ATOM 952 N N . GLU A 1 126 ? 13.325 3.152 -5.424 1.00 71.69 126 GLU A N 1
ATOM 953 C CA . GLU A 1 126 ? 14.397 4.077 -5.752 1.00 71.69 126 GLU A CA 1
ATOM 954 C C . GLU A 1 126 ? 14.247 5.379 -4.943 1.00 71.69 126 GLU A C 1
ATOM 956 O O . GLU A 1 126 ? 13.160 5.929 -4.771 1.00 71.69 126 GLU A O 1
ATOM 961 N N . GLY A 1 127 ? 15.351 5.860 -4.362 1.00 61.84 127 GLY A N 1
ATOM 962 C CA . GLY A 1 127 ? 15.347 7.034 -3.479 1.00 61.84 127 GLY A CA 1
ATOM 963 C C . GLY A 1 127 ? 15.104 6.745 -1.991 1.00 61.84 127 GLY A C 1
ATOM 964 O O . GLY A 1 127 ? 15.129 7.681 -1.184 1.00 61.84 127 GLY A O 1
ATOM 965 N N . ARG A 1 128 ? 14.949 5.478 -1.574 1.00 58.69 128 ARG A N 1
ATOM 966 C CA . ARG A 1 128 ? 14.798 5.145 -0.148 1.00 58.69 128 ARG A CA 1
ATOM 967 C C . ARG A 1 128 ? 16.099 5.154 0.646 1.00 58.69 128 ARG A C 1
ATOM 969 O O . ARG A 1 128 ? 16.993 4.326 0.495 1.00 58.69 128 ARG A O 1
ATOM 976 N N . VAL A 1 129 ? 16.130 6.075 1.605 1.00 48.31 129 VAL A N 1
ATOM 977 C CA . VAL A 1 129 ? 17.019 6.085 2.765 1.00 48.31 129 VAL A CA 1
ATOM 978 C C . VAL A 1 129 ? 16.318 5.263 3.850 1.00 48.31 129 VAL A C 1
ATOM 980 O O . VAL A 1 129 ? 15.199 5.601 4.220 1.00 48.31 129 VAL A O 1
ATOM 983 N N . TRP A 1 130 ? 16.969 4.230 4.387 1.00 50.69 130 TRP A N 1
ATOM 984 C CA . TRP A 1 130 ? 16.584 3.341 5.514 1.00 50.69 130 TRP A CA 1
ATOM 985 C C . TRP A 1 130 ? 16.071 4.030 6.808 1.00 50.69 130 TRP A C 1
ATOM 987 O O . TRP A 1 130 ? 15.900 3.387 7.841 1.00 50.69 130 TRP A O 1
ATOM 997 N N . TYR A 1 131 ? 15.879 5.347 6.779 1.00 44.28 131 TYR A N 1
ATOM 998 C CA . TYR A 1 131 ? 15.473 6.215 7.872 1.00 44.28 131 TYR A CA 1
ATOM 999 C C . TYR A 1 131 ? 14.011 6.696 7.775 1.00 44.28 131 TYR A C 1
ATOM 1001 O O . TYR A 1 131 ? 13.442 7.067 8.800 1.00 44.28 131 TYR A O 1
ATOM 1009 N N . TYR A 1 132 ? 13.394 6.704 6.586 1.00 55.81 132 TYR A N 1
ATOM 1010 C CA . TYR A 1 132 ? 12.000 7.136 6.426 1.00 55.81 132 TYR A CA 1
ATOM 1011 C C . TYR A 1 132 ? 11.042 5.974 6.701 1.00 55.81 132 TYR A C 1
ATOM 1013 O O . TYR A 1 132 ? 11.111 4.938 6.044 1.00 55.81 132 TYR A O 1
ATOM 1021 N N . GLN A 1 133 ? 10.159 6.151 7.688 1.00 64.75 133 GLN A N 1
ATOM 1022 C CA . GLN A 1 133 ? 9.003 5.274 7.863 1.00 64.75 133 GLN A CA 1
ATOM 1023 C C . GLN A 1 133 ? 8.046 5.568 6.714 1.00 64.75 133 GLN A C 1
ATOM 1025 O O . GLN A 1 133 ? 7.627 6.710 6.565 1.00 64.75 133 GLN A O 1
ATOM 1030 N N . HIS A 1 134 ? 7.777 4.564 5.886 1.00 74.56 134 HIS A N 1
ATOM 1031 C CA . HIS A 1 134 ? 6.709 4.650 4.906 1.00 74.56 134 HIS A CA 1
ATOM 1032 C C . HIS A 1 134 ? 5.385 4.484 5.646 1.00 74.56 134 HIS A C 1
ATOM 1034 O O . HIS A 1 134 ? 5.217 3.487 6.359 1.00 74.56 134 HIS A O 1
ATOM 1040 N N . ASP A 1 135 ? 4.551 5.513 5.533 1.00 84.94 135 ASP A N 1
ATOM 1041 C CA . ASP A 1 135 ? 3.249 5.634 6.178 1.00 84.94 135 ASP A CA 1
ATOM 1042 C C . ASP A 1 135 ? 2.189 5.917 5.110 1.00 84.94 135 ASP A C 1
ATOM 1044 O O . ASP A 1 135 ? 2.352 6.859 4.318 1.00 84.94 135 ASP A O 1
ATOM 1048 N N . ILE A 1 136 ? 1.145 5.088 5.067 1.00 89.88 136 ILE A N 1
ATOM 1049 C CA . ILE A 1 136 ? 0.004 5.241 4.161 1.00 89.88 136 ILE A CA 1
ATOM 1050 C C . ILE A 1 136 ? -1.296 5.194 4.961 1.00 89.88 136 ILE A C 1
ATOM 1052 O O . ILE A 1 136 ? -1.663 4.156 5.508 1.00 89.88 136 ILE A O 1
ATOM 1056 N N . GLU A 1 137 ? -2.035 6.302 4.948 1.00 92.88 137 GLU A N 1
ATOM 1057 C CA . GLU A 1 137 ? -3.360 6.407 5.567 1.00 92.88 137 GLU A CA 1
ATOM 1058 C C . GLU A 1 137 ? -4.457 6.424 4.498 1.00 92.88 137 GLU A C 1
ATOM 1060 O O . GLU A 1 137 ? -4.471 7.276 3.608 1.00 92.88 137 GLU A O 1
ATOM 1065 N N . MET A 1 138 ? -5.416 5.510 4.589 1.00 94.75 138 MET A N 1
ATOM 1066 C CA . MET A 1 138 ? -6.565 5.419 3.700 1.00 94.75 138 MET A CA 1
ATOM 1067 C C . MET A 1 138 ? -7.706 6.299 4.211 1.00 94.75 138 MET A C 1
ATOM 1069 O O . MET A 1 138 ? -8.354 6.001 5.210 1.00 94.75 138 MET A O 1
ATOM 1073 N N . THR A 1 139 ? -8.000 7.372 3.481 1.00 94.81 139 THR A N 1
ATOM 1074 C CA . THR A 1 139 ? -8.950 8.414 3.914 1.00 94.81 139 THR A CA 1
ATOM 1075 C C . THR A 1 139 ? -10.356 8.227 3.350 1.00 94.81 139 THR A C 1
ATOM 1077 O O . THR A 1 139 ? -11.340 8.687 3.933 1.00 94.81 139 THR A O 1
ATOM 1080 N N . GLN A 1 140 ? -10.476 7.563 2.201 1.00 95.12 140 GLN A N 1
ATOM 1081 C CA . GLN A 1 140 ? -11.751 7.312 1.539 1.00 95.12 140 GLN A CA 1
ATOM 1082 C C . GLN A 1 140 ? -11.647 6.074 0.660 1.00 95.12 140 GLN A C 1
ATOM 1084 O O . GLN A 1 140 ? -10.664 5.919 -0.050 1.00 95.12 140 GLN A O 1
ATOM 1089 N N . VAL A 1 141 ? -12.701 5.264 0.606 1.00 96.94 141 VAL A N 1
ATOM 1090 C CA . VAL A 1 141 ? -12.829 4.152 -0.341 1.00 96.94 141 VAL A CA 1
ATOM 1091 C C . VAL A 1 141 ? -14.232 4.138 -0.948 1.00 96.94 141 VAL A C 1
ATOM 1093 O O . VAL A 1 141 ? -15.215 4.480 -0.290 1.00 96.94 141 VAL A O 1
ATOM 1096 N N . SER A 1 142 ? -14.320 3.793 -2.230 1.00 97.38 142 SER A N 1
ATOM 1097 C CA . SER A 1 142 ? -15.566 3.606 -2.969 1.00 97.38 142 SER A CA 1
ATOM 1098 C C . SER A 1 142 ? -15.456 2.341 -3.807 1.00 97.38 142 SER A C 1
ATOM 1100 O O . SE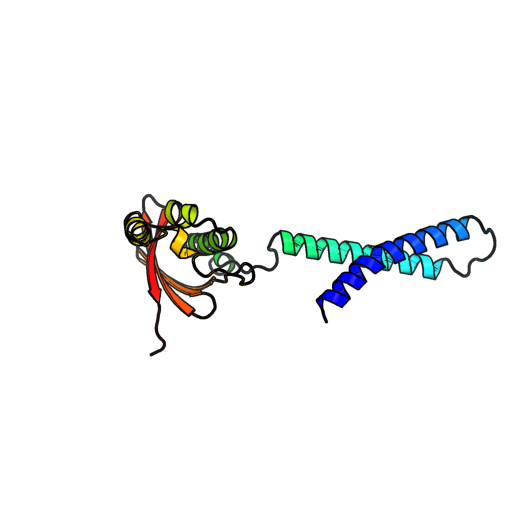R A 1 142 ? -14.535 2.226 -4.613 1.00 97.38 142 SER A O 1
ATOM 1102 N N . VAL A 1 143 ? -16.409 1.426 -3.647 1.00 97.88 143 VAL A N 1
ATOM 1103 C CA . VAL A 1 143 ? -16.457 0.141 -4.358 1.00 97.88 143 VAL A CA 1
ATOM 1104 C C . VAL A 1 143 ? -17.650 0.132 -5.313 1.00 97.88 143 VAL A C 1
ATOM 1106 O O . VAL A 1 143 ? -18.767 0.462 -4.912 1.00 97.88 143 VAL A O 1
ATOM 1109 N N . ASP A 1 144 ? -17.418 -0.251 -6.567 1.00 97.06 144 ASP A N 1
ATOM 1110 C CA . ASP A 1 144 ? -18.443 -0.423 -7.599 1.00 97.06 144 ASP A CA 1
ATOM 1111 C C . ASP A 1 144 ? -18.262 -1.778 -8.301 1.00 97.06 144 ASP A C 1
ATOM 1113 O O . ASP A 1 144 ? -17.563 -1.922 -9.306 1.00 97.06 144 ASP A O 1
ATOM 1117 N N . GLY A 1 145 ? -18.873 -2.816 -7.724 1.00 95.81 145 GLY A N 1
ATOM 1118 C CA . GLY A 1 145 ? -18.777 -4.185 -8.231 1.00 95.81 145 GLY A CA 1
ATOM 1119 C C . GLY A 1 145 ? -17.346 -4.726 -8.182 1.00 95.81 145 GLY A C 1
ATOM 1120 O O . GLY A 1 145 ? -16.832 -5.038 -7.109 1.00 95.81 145 GLY A O 1
ATOM 1121 N N . ASP A 1 146 ? -16.726 -4.861 -9.354 1.00 97.88 146 ASP A N 1
ATOM 1122 C CA . ASP A 1 146 ? -15.371 -5.403 -9.523 1.00 97.88 146 ASP A CA 1
ATOM 1123 C C . ASP A 1 146 ? -14.297 -4.311 -9.655 1.00 97.88 146 ASP A C 1
ATOM 1125 O O . ASP A 1 146 ? -13.141 -4.611 -9.958 1.00 97.88 146 ASP A O 1
ATOM 1129 N N . THR A 1 147 ? -14.650 -3.044 -9.435 1.00 98.12 147 THR A N 1
ATOM 1130 C CA . THR A 1 147 ? -13.698 -1.931 -9.381 1.00 98.12 147 THR A CA 1
ATOM 1131 C C . THR A 1 147 ? -13.824 -1.180 -8.064 1.00 98.12 147 THR A C 1
ATOM 1133 O O . THR A 1 147 ? -14.872 -1.173 -7.415 1.00 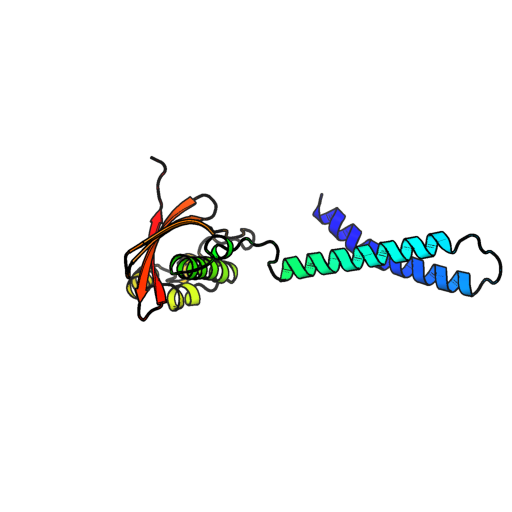98.12 147 THR A O 1
ATOM 1136 N N . ALA A 1 148 ? -12.735 -0.550 -7.645 1.00 98.12 148 ALA A N 1
ATOM 1137 C CA . ALA A 1 148 ? -12.729 0.328 -6.494 1.00 98.12 148 ALA A CA 1
ATOM 1138 C C . ALA A 1 148 ? -11.749 1.479 -6.698 1.00 98.12 148 ALA A C 1
ATOM 1140 O O . ALA A 1 148 ? -10.742 1.356 -7.393 1.00 98.12 148 ALA A O 1
ATOM 1141 N N . THR A 1 149 ? -12.035 2.596 -6.046 1.00 97.88 149 THR A N 1
ATOM 1142 C CA . THR A 1 149 ? -11.130 3.737 -5.960 1.00 97.88 149 THR A CA 1
ATOM 1143 C C . THR A 1 149 ? -10.957 4.082 -4.494 1.00 97.88 149 THR A C 1
ATOM 1145 O O . THR A 1 149 ? -11.939 4.228 -3.762 1.00 97.88 149 THR A O 1
ATOM 1148 N N . THR A 1 150 ? -9.710 4.239 -4.071 1.00 97.19 150 THR A N 1
ATOM 1149 C CA . THR A 1 150 ? -9.365 4.696 -2.729 1.00 97.19 150 THR A CA 1
ATOM 1150 C C . THR A 1 150 ? -8.479 5.933 -2.786 1.00 97.19 150 THR A C 1
ATOM 1152 O O . THR A 1 150 ? -7.712 6.119 -3.732 1.00 97.19 150 THR A O 1
ATOM 1155 N N . ARG A 1 151 ? -8.627 6.813 -1.798 1.00 96.81 151 ARG A N 1
ATOM 1156 C CA . ARG A 1 151 ? -7.775 7.981 -1.588 1.00 96.81 151 ARG A CA 1
ATOM 1157 C C . ARG A 1 151 ? -6.882 7.704 -0.393 1.00 96.81 151 ARG A C 1
ATOM 1159 O O . ARG A 1 151 ? -7.384 7.405 0.692 1.00 96.81 151 ARG A O 1
ATOM 1166 N N . VAL A 1 152 ? -5.580 7.832 -0.588 1.00 94.88 152 VAL A N 1
ATOM 1167 C CA . VAL A 1 152 ? -4.579 7.598 0.447 1.00 94.88 152 VAL A CA 1
ATOM 1168 C C . VAL A 1 152 ? -3.688 8.820 0.616 1.00 94.88 152 VAL A C 1
ATOM 1170 O O . VAL A 1 152 ? -3.402 9.530 -0.346 1.00 94.88 152 VAL A O 1
ATOM 1173 N N . LEU A 1 153 ? -3.243 9.054 1.843 1.00 91.69 153 LEU A N 1
ATOM 1174 C CA . LEU A 1 153 ? -2.204 10.014 2.166 1.00 91.69 153 LEU A CA 1
ATOM 1175 C C . LEU A 1 153 ? -0.904 9.238 2.388 1.00 91.69 153 LEU A C 1
ATOM 1177 O O . LEU A 1 153 ? -0.716 8.617 3.430 1.00 91.69 153 LEU A O 1
ATOM 1181 N N . GLU A 1 154 ? -0.013 9.259 1.402 1.00 87.88 154 GLU A N 1
ATOM 1182 C CA . GLU A 1 154 ? 1.287 8.589 1.460 1.00 87.88 154 GLU A CA 1
ATOM 1183 C C . GLU A 1 154 ? 2.367 9.621 1.792 1.00 87.88 154 GLU A C 1
ATOM 1185 O O . GLU A 1 154 ? 2.703 10.481 0.978 1.00 87.88 154 GLU A O 1
ATOM 1190 N N . ASN A 1 155 ? 2.922 9.567 3.005 1.00 84.62 155 ASN A N 1
ATOM 1191 C CA . ASN A 1 155 ? 3.953 10.509 3.474 1.00 84.62 155 ASN A CA 1
ATOM 1192 C C . ASN A 1 155 ? 3.588 12.000 3.270 1.00 84.62 155 ASN A C 1
ATOM 1194 O O . ASN A 1 155 ? 4.455 12.841 3.016 1.00 84.62 155 ASN A O 1
ATOM 1198 N N . GLY A 1 156 ? 2.298 12.331 3.384 1.00 83.69 156 GLY A N 1
ATOM 1199 C CA . GLY A 1 156 ? 1.773 13.683 3.177 1.00 83.69 156 GLY A CA 1
ATOM 1200 C C . GLY A 1 156 ? 1.454 14.044 1.722 1.00 83.69 156 GLY A C 1
ATOM 1201 O O . GLY A 1 156 ? 1.032 15.171 1.475 1.00 83.69 156 GLY A O 1
ATOM 1202 N N . VAL A 1 157 ? 1.638 13.122 0.774 1.00 86.56 157 VAL A N 1
ATOM 1203 C CA . VAL A 1 157 ? 1.213 13.269 -0.623 1.00 86.56 157 VAL A CA 1
ATOM 1204 C C . VAL A 1 157 ? -0.133 12.589 -0.805 1.00 86.56 157 VAL A C 1
ATOM 1206 O O . VAL A 1 157 ? -0.316 11.435 -0.423 1.00 86.56 157 VAL A O 1
ATOM 1209 N N . ASP A 1 158 ? -1.078 13.312 -1.392 1.00 91.75 158 ASP A N 1
ATOM 1210 C CA . ASP A 1 158 ? -2.410 12.792 -1.648 1.00 91.75 158 ASP A CA 1
ATOM 1211 C C . ASP A 1 158 ? -2.446 12.013 -2.964 1.00 91.75 158 ASP A C 1
ATOM 1213 O O . ASP A 1 158 ? -2.066 12.515 -4.029 1.00 91.75 158 ASP A O 1
ATOM 1217 N N . LEU A 1 159 ? -2.890 10.766 -2.882 1.00 93.69 159 LEU A N 1
ATOM 1218 C CA . LEU A 1 159 ? -2.913 9.833 -3.992 1.00 93.69 159 LEU A CA 1
ATOM 1219 C C . LEU A 1 159 ? -4.293 9.205 -4.120 1.00 93.69 159 LEU A C 1
ATOM 1221 O O . LEU A 1 159 ? -4.956 8.851 -3.147 1.00 93.69 159 LEU A O 1
ATOM 1225 N N . ARG A 1 160 ? -4.688 8.964 -5.362 1.00 96.38 160 ARG A N 1
ATOM 1226 C CA . ARG A 1 160 ? -5.782 8.068 -5.708 1.00 96.38 160 ARG A CA 1
ATOM 1227 C C . ARG A 1 160 ? -5.204 6.743 -6.183 1.00 96.38 160 ARG A C 1
ATOM 1229 O O . ARG A 1 160 ? -4.389 6.727 -7.104 1.00 96.38 160 ARG A O 1
ATOM 1236 N N . VAL A 1 161 ? -5.662 5.649 -5.591 1.00 97.56 161 VAL A N 1
ATOM 1237 C CA . VAL A 1 161 ? -5.333 4.282 -5.998 1.00 97.56 161 VAL A CA 1
ATOM 1238 C C . VAL A 1 161 ? -6.581 3.657 -6.608 1.00 97.56 161 VAL A C 1
ATOM 1240 O O . VAL A 1 161 ? -7.633 3.598 -5.969 1.00 97.56 161 VAL A O 1
ATOM 1243 N N . ASP A 1 162 ? -6.469 3.207 -7.853 1.00 98.12 162 ASP A N 1
ATOM 1244 C CA . ASP A 1 162 ? -7.532 2.486 -8.546 1.00 98.12 162 ASP A CA 1
ATOM 1245 C C . ASP A 1 162 ? -7.256 0.980 -8.459 1.00 98.12 162 ASP A C 1
ATOM 1247 O O . ASP A 1 162 ? -6.173 0.506 -8.824 1.00 98.12 162 ASP A O 1
ATOM 1251 N N . LEU A 1 163 ? -8.245 0.213 -8.006 1.00 98.50 163 LEU A N 1
ATOM 1252 C CA . LEU A 1 163 ? -8.173 -1.233 -7.835 1.00 98.50 163 LEU A CA 1
ATOM 1253 C C . LEU A 1 163 ? -9.231 -1.940 -8.679 1.00 98.50 163 LEU A C 1
ATOM 1255 O O . LEU A 1 163 ? -10.325 -1.426 -8.916 1.00 98.50 163 LEU A O 1
ATOM 1259 N N . VAL A 1 164 ? -8.910 -3.158 -9.095 1.00 98.31 164 VAL A N 1
ATOM 1260 C CA . VAL A 1 164 ? -9.822 -4.047 -9.817 1.00 98.31 164 VAL A CA 1
ATOM 1261 C C . VAL A 1 164 ? -9.766 -5.445 -9.224 1.00 98.31 164 VAL A C 1
ATOM 1263 O O . VAL A 1 164 ? -8.726 -5.875 -8.720 1.00 98.31 164 VAL A O 1
ATOM 1266 N N . ARG A 1 165 ? -10.883 -6.166 -9.283 1.00 97.62 165 ARG A N 1
ATOM 1267 C CA . ARG A 1 165 ? -10.948 -7.551 -8.831 1.00 97.62 165 ARG A CA 1
ATOM 1268 C C . ARG A 1 165 ? -10.475 -8.489 -9.939 1.00 97.62 165 ARG A C 1
ATOM 1270 O O . ARG A 1 165 ? -11.048 -8.519 -11.026 1.00 97.62 165 ARG A O 1
ATOM 1277 N N . VAL A 1 166 ? -9.454 -9.286 -9.647 1.00 96.38 166 VAL A N 1
ATOM 1278 C CA . VAL A 1 166 ? -8.905 -10.319 -10.533 1.00 96.38 166 VAL A CA 1
ATOM 1279 C C . VAL A 1 166 ? -8.954 -11.642 -9.783 1.00 96.38 166 VAL A C 1
ATOM 1281 O O . VAL A 1 166 ? -8.426 -11.750 -8.682 1.00 96.38 166 VAL A O 1
ATOM 1284 N N . ASP A 1 167 ? -9.652 -12.633 -10.340 1.00 93.75 167 ASP A N 1
ATOM 1285 C CA . ASP A 1 167 ? -9.799 -13.971 -9.745 1.00 93.75 167 ASP A CA 1
ATOM 1286 C C . ASP A 1 167 ? -10.305 -13.980 -8.284 1.00 93.75 167 ASP A C 1
ATOM 1288 O O . ASP A 1 167 ? -10.024 -14.889 -7.507 1.00 93.75 167 ASP A O 1
ATOM 1292 N N . GLY A 1 168 ? -11.108 -12.976 -7.916 1.00 93.06 168 GLY A N 1
ATOM 1293 C CA . GLY A 1 168 ? -11.676 -12.823 -6.573 1.00 93.06 168 GLY A CA 1
ATOM 1294 C C . GLY A 1 168 ? -10.856 -11.942 -5.626 1.00 93.06 168 GLY A C 1
ATOM 1295 O O . GLY A 1 168 ? -11.385 -11.530 -4.594 1.00 93.06 168 GLY A O 1
ATOM 1296 N N . GLU A 1 169 ? -9.627 -11.586 -5.996 1.00 95.81 169 GLU A N 1
ATOM 1297 C CA . GLU A 1 169 ? -8.712 -10.762 -5.203 1.00 95.81 169 GLU A CA 1
ATOM 1298 C C . GLU A 1 169 ? -8.659 -9.325 -5.728 1.00 95.81 169 GLU A C 1
ATOM 1300 O O . GLU A 1 169 ? -8.721 -9.087 -6.933 1.00 95.81 169 GLU A O 1
ATOM 1305 N N . TRP A 1 170 ? -8.524 -8.352 -4.830 1.00 98.12 170 TRP A N 1
ATOM 1306 C CA . TRP A 1 170 ? -8.301 -6.961 -5.217 1.00 98.12 170 TRP A CA 1
ATOM 1307 C C . TRP A 1 170 ? -6.842 -6.753 -5.622 1.00 98.12 170 TRP A C 1
ATOM 1309 O O . TRP A 1 170 ? -5.927 -7.129 -4.893 1.00 98.12 170 TRP A O 1
ATOM 1319 N N . ARG A 1 171 ? -6.630 -6.137 -6.785 1.00 97.88 171 ARG A N 1
ATOM 1320 C CA . ARG A 1 171 ? -5.312 -5.808 -7.331 1.00 97.88 171 ARG A CA 1
ATOM 1321 C C . ARG A 1 171 ? -5.260 -4.334 -7.695 1.00 97.88 171 ARG A C 1
ATOM 1323 O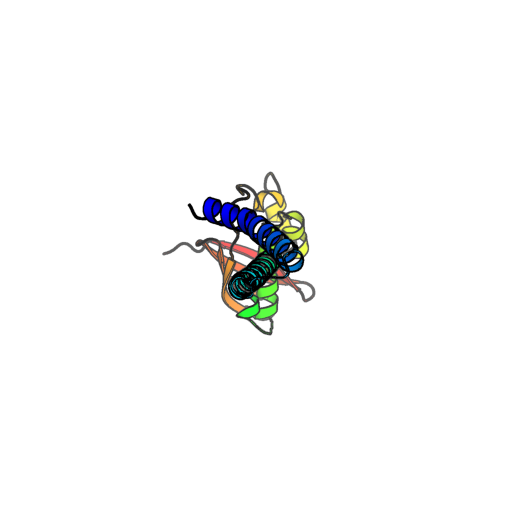 O . ARG A 1 171 ? -6.228 -3.782 -8.220 1.00 97.88 171 ARG A O 1
ATOM 1330 N N . ILE A 1 172 ? -4.120 -3.702 -7.462 1.00 98.25 172 ILE A N 1
ATOM 1331 C CA . ILE A 1 172 ? -3.878 -2.314 -7.838 1.00 98.25 172 ILE A CA 1
ATOM 1332 C C . ILE A 1 172 ? -3.685 -2.246 -9.354 1.00 98.25 172 ILE A C 1
ATOM 1334 O O . ILE A 1 172 ? -2.835 -2.922 -9.941 1.00 98.25 172 ILE A O 1
ATOM 1338 N N . SER A 1 173 ? -4.509 -1.428 -9.994 1.00 97.25 173 SER A N 1
ATOM 1339 C CA . SER A 1 173 ? -4.445 -1.166 -11.431 1.00 97.25 173 SER A CA 1
ATOM 1340 C C . SER A 1 173 ? -3.695 0.115 -11.762 1.00 97.25 173 SER A C 1
ATOM 1342 O O . SER A 1 173 ? -3.060 0.183 -12.812 1.00 97.25 173 SER A O 1
ATOM 1344 N N . PHE A 1 174 ? -3.752 1.131 -10.893 1.00 94.44 174 PHE A N 1
ATOM 1345 C CA . PHE A 1 174 ? -3.127 2.416 -11.180 1.00 94.44 174 PHE A CA 1
ATOM 1346 C C . PHE A 1 174 ? -2.996 3.311 -9.943 1.00 94.44 174 PHE A C 1
ATOM 1348 O O . PHE A 1 174 ? -3.795 3.221 -9.011 1.00 94.44 174 PHE A O 1
ATOM 1355 N N . PHE A 1 175 ? -2.034 4.234 -9.994 1.00 92.56 175 PHE A N 1
ATOM 1356 C CA . PHE A 1 175 ? -1.849 5.311 -9.020 1.00 92.56 175 PHE A CA 1
ATOM 1357 C C . PHE A 1 175 ? -1.977 6.668 -9.713 1.00 92.56 175 PHE A C 1
ATOM 1359 O O . PHE A 1 175 ? -1.525 6.856 -10.840 1.00 92.56 175 PHE A O 1
ATOM 1366 N N . THR A 1 176 ? -2.592 7.646 -9.057 1.00 93.06 176 THR A N 1
ATOM 1367 C CA . THR A 1 176 ? -2.694 9.023 -9.554 1.00 93.06 176 THR A CA 1
ATOM 1368 C C . THR A 1 176 ? -2.379 9.988 -8.423 1.00 93.06 176 THR A C 1
ATOM 1370 O O . THR A 1 176 ? -3.075 9.982 -7.413 1.00 93.06 176 THR A O 1
ATOM 1373 N N . VAL A 1 177 ? -1.373 10.846 -8.600 1.00 89.12 177 VAL A N 1
ATOM 1374 C CA . VAL A 1 177 ? -1.125 11.957 -7.671 1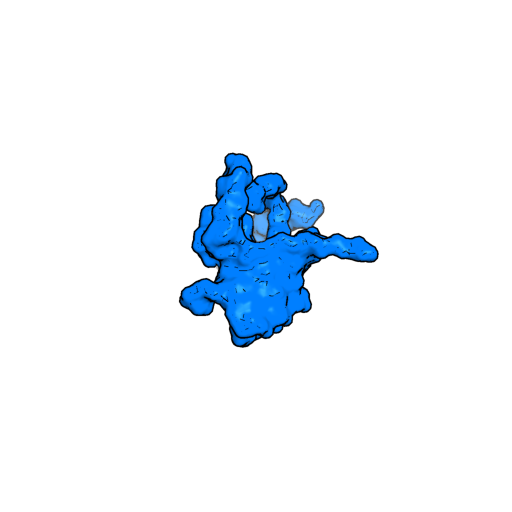.00 89.12 177 VAL A CA 1
ATOM 1375 C C . VAL A 1 177 ? -2.243 12.983 -7.816 1.00 89.12 177 VAL A C 1
ATOM 1377 O O . VAL A 1 177 ? -2.570 13.388 -8.934 1.00 89.12 177 VAL A O 1
ATOM 1380 N N . LEU A 1 178 ? -2.844 13.387 -6.700 1.00 87.31 178 LEU A N 1
ATOM 1381 C CA . LEU A 1 178 ? -3.855 14.435 -6.672 1.00 87.31 178 LEU A CA 1
ATOM 1382 C C . LEU A 1 178 ? -3.156 15.765 -6.366 1.00 87.31 178 LEU A C 1
ATOM 1384 O O . LEU A 1 178 ? -2.629 15.959 -5.276 1.00 87.31 178 LEU A O 1
ATOM 1388 N N . GLU A 1 179 ? -3.108 16.674 -7.340 1.00 81.62 179 GLU A N 1
ATOM 1389 C CA . GLU A 1 179 ? -2.594 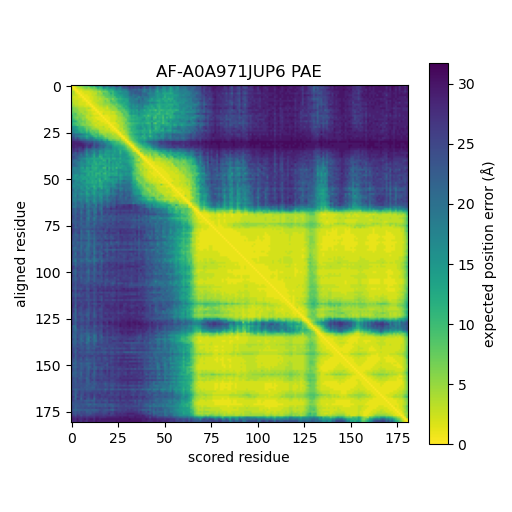18.029 -7.110 1.00 81.62 179 GLU A CA 1
ATOM 1390 C C . GLU A 1 179 ? -3.630 18.858 -6.333 1.00 81.62 179 GLU A C 1
ATOM 1392 O O . GLU A 1 179 ? -4.819 18.852 -6.671 1.00 81.62 179 GLU A O 1
ATOM 1397 N N . ASP A 1 180 ? -3.178 19.589 -5.308 1.00 60.72 180 ASP A N 1
ATOM 1398 C CA . ASP A 1 180 ? -3.981 20.625 -4.654 1.00 60.72 180 ASP A CA 1
ATOM 1399 C C . ASP A 1 180 ? -4.332 21.704 -5.694 1.00 60.72 180 ASP A C 1
ATOM 1401 O O . ASP A 1 180 ? -3.446 22.376 -6.230 1.00 60.72 180 ASP A O 1
ATOM 1405 N N . GLY A 1 181 ? -5.622 21.831 -6.015 1.00 47.50 181 GLY A N 1
ATOM 1406 C CA . GLY A 1 181 ? -6.145 22.833 -6.954 1.00 47.50 181 GLY A CA 1
ATOM 1407 C C . GLY A 1 181 ? -6.077 24.273 -6.453 1.00 47.50 181 GLY A C 1
ATOM 1408 O O . GLY A 1 181 ? -6.094 24.495 -5.221 1.00 47.50 181 GLY A O 1
#

Mean predicted aligned error: 14.47 Å

Secondary structure (DSSP, 8-state):
-HHHHHHHHHHHHHHHHHHHHHHHHHHHH--S-TTSHHHHHHHHHHHHHHHHHHHHHHHHHHTTTT---HHHHS-SHHHHHHHHHHHHHHHHHHHT-HHHIIIIIB-HHHHHHHHTSTTGGGGGGTT--TTPPP-EEEEEEEEETTEEEEEEEETTEEEEEEEEEETTEEEEEEEEE----

Solvent-accessible surface area (backbone atoms only — not comparable to full-atom values): 10312 Å² total; per-residue (Å²): 116,69,66,64,53,50,54,49,50,63,59,46,48,60,52,52,50,52,52,39,53,53,50,52,56,49,52,72,69,50,89,80,70,95,85,57,61,68,65,48,51,51,52,48,52,51,46,48,53,51,51,50,51,52,50,51,50,54,50,34,61,76,66,47,73,81,61,88,55,43,37,76,83,29,82,58,68,68,60,17,55,49,24,46,51,53,47,49,48,47,48,31,59,72,74,66,39,35,62,54,42,40,69,70,38,31,30,72,70,38,31,57,57,41,51,69,43,99,54,20,43,52,49,83,58,63,90,71,60,101,79,69,81,81,48,73,46,72,78,47,76,48,80,60,92,59,35,33,43,32,35,32,37,46,80,84,42,47,31,38,40,35,32,35,56,54,98,87,40,76,20,40,52,49,78,41,80,55,76,89,127

Foldseek 3Di:
DVVVVVVVCVVVLVVLLVVLVVVVVVVVVDPDDPPCPVVSVVSNVVSVVVVVVVVVVVVCVVVCVVPDQQLVVVVDDVSNLVSVLVRVLLVCLLVLPLVCNLPPAADPQVQVVQCVDPCRSNVVNPPDDNPDRWDKHWDDKDDDPQKIWTWIQTVNWIKIWIWGADPNHIHTYDIDTDDDD

Sequence (181 aa):
MAIAALVLAVLLAPLGFLLSLVSLGRIRRSRGRRKGTGLALTALVISIVVMVGLGVTAFGLSQGWFQHHNVDDWPSGDEHAIAQVIDRYEELYREGDADAICAELFTEQLREIVETEPDGCGSLLEGRVWYYQHDIEMTQVSVDGDTATTRVLENGVDLRVDLVRVDGEWRISFFTVLEDG